Protein AF-A0A0C9VCU0-F1 (afdb_monomer)

pLDDT: mean 79.7, std 16.59, range [38.81, 97.38]

Organism: Sphaerobolus stellatus (strain SS14) (NCBI:txid990650)

Foldseek 3Di:
DVVVVCLQVDQDPVSVVVSLVCQCPPPDPVSNVVVVVQVVVPVNSLVRHVNNHPDDNVRVVPPDPPDDPVNVCVCVVCVVVVVNDDPVRVVVVCVVVVVVVVVQVVCCVVVVDHPDNCPDPVNVVVVVVVVVVVVVVVVVVVVVVVVVVVVVVVVVVVVVVVVVVVVVVVVVVVVVVCVVCVNDDDDDPDDDDPPPDPDDDPDDDDDDDPDDDDD

Structure (mmCIF, N/CA/C/O backbone):
data_AF-A0A0C9VCU0-F1
#
_entry.id   AF-A0A0C9VCU0-F1
#
loop_
_atom_site.group_PDB
_atom_site.id
_atom_site.type_symbol
_atom_site.label_atom_id
_atom_site.label_alt_id
_atom_site.label_comp_id
_atom_site.label_asym_id
_atom_site.label_entity_id
_atom_site.label_seq_id
_atom_site.pdbx_PDB_ins_code
_atom_site.Cartn_x
_atom_site.Cartn_y
_atom_site.Cartn_z
_atom_site.occupancy
_atom_site.B_iso_or_equiv
_atom_site.auth_seq_id
_atom_site.auth_comp_id
_atom_site.auth_asym_id
_atom_site.auth_atom_id
_atom_site.pdbx_PDB_model_num
ATOM 1 N N . MET A 1 1 ? 10.643 -30.579 -8.700 1.00 58.91 1 MET A N 1
ATOM 2 C CA . MET A 1 1 ? 10.900 -29.163 -9.052 1.00 58.91 1 MET A CA 1
ATOM 3 C C . MET A 1 1 ? 10.955 -28.932 -10.561 1.00 58.91 1 MET A C 1
ATOM 5 O O . MET A 1 1 ? 10.518 -27.874 -10.997 1.00 58.91 1 MET A O 1
ATOM 9 N N . ASP A 1 2 ? 11.402 -29.898 -11.372 1.00 74.69 2 ASP A N 1
ATOM 10 C CA . ASP A 1 2 ? 11.534 -29.713 -12.831 1.00 74.69 2 ASP A CA 1
ATOM 11 C C . ASP A 1 2 ? 10.212 -29.438 -13.551 1.00 74.69 2 ASP A C 1
ATOM 13 O O . ASP A 1 2 ? 10.167 -28.610 -14.456 1.00 74.69 2 ASP A O 1
ATOM 17 N N . ARG A 1 3 ? 9.103 -30.014 -13.073 1.00 81.94 3 ARG A N 1
ATOM 18 C CA . ARG A 1 3 ? 7.771 -29.771 -13.646 1.00 81.94 3 ARG A CA 1
ATOM 19 C C . ARG A 1 3 ? 7.345 -28.297 -13.572 1.00 81.94 3 ARG A C 1
ATOM 21 O O . ARG A 1 3 ? 6.721 -27.810 -14.502 1.00 81.94 3 ARG A O 1
ATOM 28 N N . ILE A 1 4 ? 7.758 -27.553 -12.537 1.00 85.44 4 ILE A N 1
ATOM 29 C CA . ILE A 1 4 ? 7.467 -26.109 -12.410 1.00 85.44 4 ILE A CA 1
ATOM 30 C C . ILE A 1 4 ? 8.165 -25.309 -13.515 1.00 85.44 4 ILE A C 1
ATOM 32 O O . ILE A 1 4 ? 7.593 -24.360 -14.042 1.00 85.44 4 ILE A O 1
ATOM 36 N N . ARG A 1 5 ? 9.390 -25.693 -13.899 1.00 83.75 5 ARG A N 1
ATOM 37 C CA . ARG A 1 5 ? 10.126 -25.027 -14.988 1.00 83.75 5 ARG A CA 1
ATOM 38 C C . ARG A 1 5 ? 9.433 -25.220 -16.335 1.00 83.75 5 ARG A C 1
ATOM 40 O O . ARG A 1 5 ? 9.496 -24.335 -17.181 1.00 83.75 5 ARG A O 1
ATOM 47 N N . LEU A 1 6 ? 8.741 -26.348 -16.499 1.00 86.00 6 LEU A N 1
ATOM 48 C CA . LEU A 1 6 ? 8.002 -26.688 -17.712 1.00 86.00 6 LEU A CA 1
ATOM 49 C C . LEU A 1 6 ? 6.658 -25.95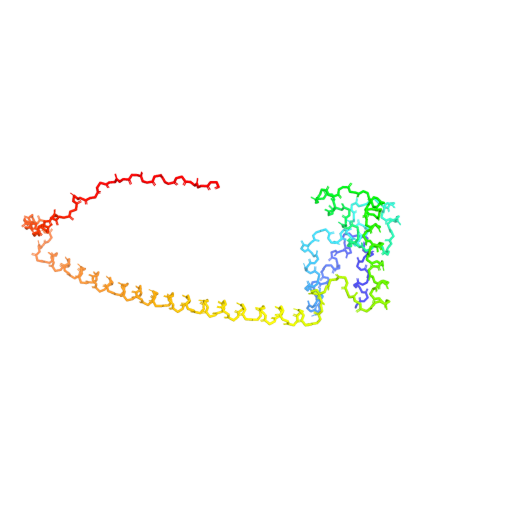7 -17.840 1.00 86.00 6 LEU A C 1
ATOM 51 O O . LEU A 1 6 ? 6.096 -25.927 -18.928 1.00 86.00 6 LEU A O 1
ATOM 55 N N . PHE A 1 7 ? 6.176 -25.309 -16.775 1.00 86.75 7 PHE A N 1
ATOM 56 C CA . PHE A 1 7 ? 4.891 -24.601 -16.751 1.00 86.75 7 PHE A CA 1
ATOM 57 C C . PHE A 1 7 ? 4.705 -23.610 -17.912 1.00 86.75 7 PHE A C 1
ATOM 59 O O . PHE A 1 7 ? 3.624 -23.518 -18.479 1.00 86.75 7 PHE A O 1
ATOM 66 N N . ARG A 1 8 ? 5.765 -22.891 -18.306 1.00 85.00 8 ARG A N 1
ATOM 67 C CA . ARG A 1 8 ? 5.706 -21.891 -19.392 1.00 85.00 8 ARG A CA 1
ATOM 68 C C . ARG A 1 8 ? 5.551 -22.496 -20.788 1.00 85.00 8 ARG A C 1
ATOM 70 O O . ARG A 1 8 ? 5.207 -21.781 -21.725 1.00 85.00 8 ARG A O 1
ATOM 77 N N . PHE A 1 9 ? 5.836 -23.786 -20.922 1.00 87.81 9 PHE A N 1
ATOM 78 C CA . PHE A 1 9 ? 5.869 -24.502 -22.192 1.00 87.81 9 PHE A CA 1
ATOM 79 C C . PHE A 1 9 ? 4.643 -25.397 -22.392 1.00 87.81 9 PHE A C 1
ATOM 81 O O . PHE A 1 9 ? 4.633 -26.183 -23.329 1.00 87.81 9 PHE A O 1
ATOM 88 N N . LEU A 1 10 ? 3.621 -25.286 -21.536 1.00 90.44 10 LEU A N 1
ATOM 89 C CA . LEU A 1 10 ? 2.363 -26.012 -21.705 1.00 90.44 10 LEU A CA 1
ATOM 90 C C . LEU A 1 10 ? 1.648 -25.506 -22.965 1.00 90.44 10 LEU A C 1
ATOM 92 O O . LEU A 1 10 ? 1.479 -24.297 -23.163 1.00 90.44 10 LEU A O 1
ATOM 96 N N . THR A 1 11 ? 1.254 -26.444 -23.819 1.00 89.00 11 THR A N 1
ATOM 97 C CA . THR A 1 11 ? 0.738 -26.185 -25.168 1.00 89.00 11 THR A CA 1
ATOM 98 C C . THR A 1 11 ? -0.711 -26.589 -25.354 1.00 89.00 11 THR A C 1
ATOM 100 O O . THR A 1 11 ? -1.289 -26.238 -26.374 1.00 89.00 11 THR A O 1
ATOM 103 N N . THR A 1 12 ? -1.312 -27.307 -24.408 1.00 92.12 12 THR A N 1
ATOM 104 C CA . THR A 1 12 ? -2.716 -27.718 -24.500 1.00 92.12 12 THR A CA 1
ATOM 105 C C . THR A 1 12 ? -3.457 -27.457 -23.196 1.00 92.12 12 THR A C 1
ATOM 107 O O . THR A 1 12 ? -2.877 -27.440 -22.107 1.00 92.12 12 THR A O 1
ATOM 110 N N . GLN A 1 13 ? -4.775 -27.264 -23.289 1.00 90.12 13 GLN A N 1
ATOM 111 C CA . GLN A 1 13 ? -5.621 -27.107 -22.103 1.00 90.12 13 GLN A CA 1
ATOM 112 C C . GLN A 1 13 ? -5.601 -28.364 -21.217 1.00 90.12 13 GLN A C 1
ATOM 114 O O . GLN A 1 13 ? -5.695 -28.255 -19.997 1.00 90.12 13 GLN A O 1
ATOM 119 N N . GLU A 1 14 ? -5.441 -29.543 -21.816 1.00 92.69 14 GLU A N 1
ATOM 120 C CA . GLU A 1 14 ? -5.314 -30.821 -21.111 1.00 92.69 14 GLU A CA 1
ATOM 121 C C . GLU A 1 14 ? -4.058 -30.842 -20.230 1.00 92.69 14 GLU A C 1
ATOM 123 O O . GLU A 1 14 ? -4.160 -31.090 -19.029 1.00 92.69 14 GLU A O 1
ATOM 128 N N . GLU A 1 15 ? -2.903 -30.448 -20.776 1.00 92.31 15 GLU A N 1
ATOM 129 C CA . GLU A 1 15 ? -1.648 -30.323 -20.023 1.00 92.31 15 GLU A CA 1
ATOM 130 C C . GLU A 1 15 ? -1.762 -29.320 -18.862 1.00 92.31 15 GLU A C 1
ATOM 132 O O . GLU A 1 15 ? -1.229 -29.550 -17.773 1.00 92.31 15 GLU A O 1
ATOM 137 N N . MET A 1 16 ? -2.487 -28.213 -19.061 1.00 90.69 16 MET A N 1
ATOM 138 C CA . MET A 1 16 ? -2.748 -27.226 -18.007 1.00 90.69 16 MET A CA 1
ATOM 139 C C . MET A 1 16 ? -3.647 -27.785 -16.900 1.00 90.69 16 MET A C 1
ATOM 141 O O . MET A 1 16 ? -3.403 -27.527 -15.718 1.00 90.69 16 MET A O 1
ATOM 145 N N . ASN A 1 17 ? -4.659 -28.576 -17.256 1.00 92.19 17 ASN A N 1
ATOM 146 C CA . ASN A 1 17 ? -5.536 -29.229 -16.288 1.00 92.19 17 ASN A CA 1
ATOM 147 C C . ASN A 1 17 ? -4.762 -30.276 -15.471 1.00 92.19 17 ASN A C 1
ATOM 149 O O . ASN A 1 17 ? -4.877 -30.309 -14.245 1.00 92.19 17 ASN A O 1
ATOM 153 N N . GLU A 1 18 ? -3.912 -31.076 -16.121 1.00 93.50 18 GLU A N 1
ATOM 154 C CA . GLU A 1 18 ? -3.024 -32.025 -15.440 1.00 93.50 18 GLU A CA 1
ATOM 155 C C . GLU A 1 18 ? -2.035 -31.320 -14.507 1.00 93.50 18 GLU A C 1
ATOM 157 O O . GLU A 1 18 ? -1.815 -31.758 -13.374 1.00 93.50 18 GLU A O 1
ATOM 162 N N . PHE A 1 19 ? -1.450 -30.209 -14.964 1.00 92.31 19 PHE A N 1
ATOM 163 C CA . PHE A 1 19 ? -0.551 -29.396 -14.151 1.00 92.31 19 PHE A CA 1
ATOM 164 C C . PHE A 1 19 ? -1.273 -28.806 -12.938 1.00 92.31 19 PHE A C 1
ATOM 166 O O . PHE A 1 19 ? -0.735 -28.831 -11.833 1.00 92.31 19 PHE A O 1
ATOM 173 N N . THR A 1 20 ? -2.501 -28.328 -13.130 1.00 91.44 20 THR A N 1
ATOM 174 C CA . THR A 1 20 ? -3.355 -27.778 -12.071 1.00 91.44 20 THR A CA 1
ATOM 175 C C . THR A 1 20 ? -3.689 -28.835 -11.023 1.00 91.44 20 THR A C 1
ATOM 177 O O . THR A 1 20 ? -3.518 -28.593 -9.827 1.00 91.44 20 THR A O 1
ATOM 180 N N . ALA A 1 21 ? -4.089 -30.034 -11.454 1.00 93.06 21 ALA A N 1
ATOM 181 C CA . ALA A 1 21 ? -4.353 -31.154 -10.554 1.00 93.06 21 ALA A CA 1
ATOM 182 C C . ALA A 1 21 ? -3.097 -31.538 -9.755 1.00 93.06 21 ALA A C 1
ATOM 184 O O . ALA A 1 21 ? -3.152 -31.661 -8.530 1.00 93.06 21 ALA A O 1
ATOM 185 N N . TRP A 1 22 ? -1.950 -31.642 -10.432 1.00 93.94 22 TRP A N 1
ATOM 186 C CA . TRP A 1 22 ? -0.661 -31.933 -9.804 1.00 93.94 22 TRP A CA 1
ATOM 187 C C . TRP A 1 22 ? -0.224 -30.853 -8.803 1.00 93.94 22 TRP A C 1
ATOM 189 O O . TRP A 1 22 ? 0.254 -31.180 -7.715 1.00 93.94 22 TRP A O 1
ATOM 199 N N . ALA A 1 23 ? -0.383 -29.572 -9.148 1.00 91.75 23 ALA A N 1
ATOM 200 C CA . ALA A 1 23 ? 0.003 -28.452 -8.295 1.00 91.75 23 ALA A CA 1
ATOM 201 C C . ALA A 1 23 ? -0.879 -28.371 -7.041 1.00 91.75 23 ALA A C 1
ATOM 203 O O . ALA A 1 23 ? -0.359 -28.161 -5.944 1.00 91.75 23 ALA A O 1
ATOM 204 N N . SER A 1 24 ? -2.184 -28.614 -7.184 1.00 91.38 24 SER A N 1
ATOM 205 C CA . SER A 1 24 ? -3.154 -28.613 -6.083 1.00 91.38 24 SER A CA 1
ATOM 206 C C . SER A 1 24 ? -2.980 -29.792 -5.123 1.00 91.38 24 SER A C 1
ATOM 208 O O . SER A 1 24 ? -3.193 -29.636 -3.920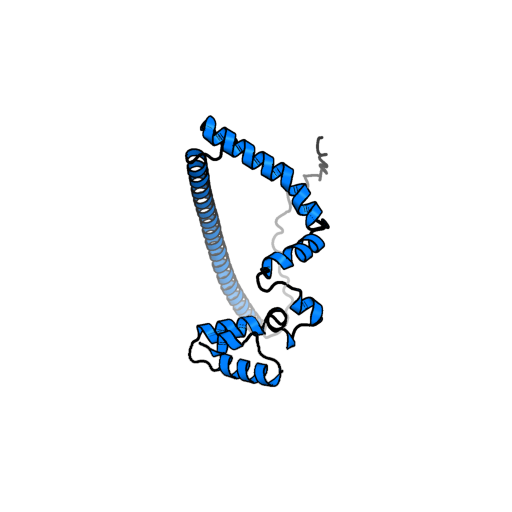 1.00 91.38 24 SER A O 1
ATOM 210 N N . SER A 1 25 ? -2.539 -30.957 -5.608 1.00 93.44 25 SER A N 1
ATOM 211 C CA . SER A 1 25 ? -2.287 -32.142 -4.773 1.00 93.44 25 SER A CA 1
ATOM 212 C C . SER A 1 25 ? -0.839 -32.262 -4.278 1.00 93.44 25 SER A C 1
ATOM 214 O O . SER A 1 25 ? -0.479 -33.271 -3.670 1.00 93.44 25 SER A O 1
ATOM 216 N N . HIS A 1 26 ? 0.027 -31.282 -4.554 1.00 93.38 26 HIS A N 1
ATOM 217 C CA . HIS A 1 26 ? 1.450 -31.384 -4.231 1.00 93.38 26 HIS A CA 1
ATOM 218 C C . HIS A 1 26 ? 1.680 -31.403 -2.706 1.00 93.38 26 HIS A C 1
ATOM 220 O O . HIS A 1 26 ? 1.042 -30.622 -1.997 1.00 93.38 26 HIS A O 1
ATOM 226 N N . PRO A 1 27 ? 2.608 -32.218 -2.160 1.00 94.00 27 PRO A N 1
ATOM 227 C CA . PRO A 1 27 ? 2.850 -32.303 -0.712 1.00 94.00 27 PRO A CA 1
ATOM 228 C C . PRO A 1 27 ? 3.288 -30.967 -0.088 1.00 94.00 27 PRO A C 1
ATOM 230 O O . PRO A 1 27 ? 2.904 -30.631 1.035 1.00 94.00 27 PRO A O 1
ATOM 233 N N . GLU A 1 28 ? 4.041 -30.158 -0.833 1.00 93.88 28 GLU A N 1
ATOM 234 C CA . GLU A 1 28 ? 4.537 -28.859 -0.373 1.00 93.88 28 GLU A CA 1
ATOM 235 C C . GLU A 1 28 ? 3.455 -27.763 -0.390 1.00 93.88 28 GLU A C 1
ATOM 237 O O . GLU A 1 28 ? 2.989 -27.341 -1.448 1.00 93.88 28 GLU A O 1
ATOM 242 N N . LYS A 1 29 ? 3.122 -27.226 0.793 1.00 93.38 29 LYS A N 1
ATOM 243 C CA . LYS A 1 29 ? 2.125 -26.151 0.955 1.00 93.38 29 LYS A CA 1
ATOM 244 C C . LYS A 1 29 ? 2.467 -24.888 0.164 1.00 93.38 29 LYS A C 1
ATOM 246 O O . LYS A 1 29 ? 1.578 -24.285 -0.419 1.00 93.38 29 LYS A O 1
ATOM 251 N N . LYS A 1 30 ? 3.747 -24.507 0.110 1.00 92.75 30 LYS A N 1
ATOM 252 C CA . LYS A 1 30 ? 4.194 -23.309 -0.620 1.00 92.75 30 LYS A CA 1
ATOM 253 C C . LYS A 1 30 ? 3.848 -23.378 -2.104 1.00 92.75 30 LYS A C 1
ATOM 255 O O . LYS A 1 30 ? 3.495 -2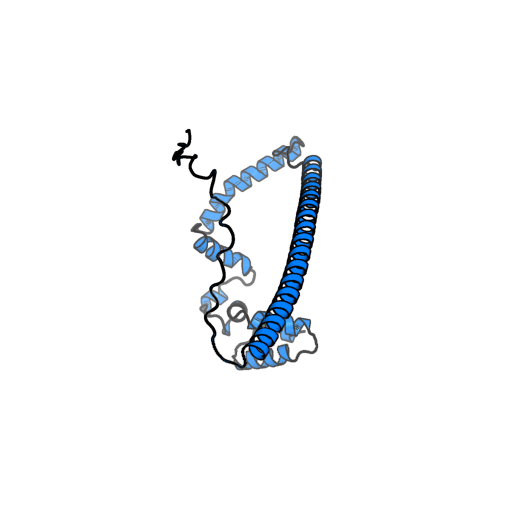2.357 -2.680 1.00 92.75 30 LYS A O 1
ATOM 260 N N . LEU A 1 31 ? 3.935 -24.566 -2.705 1.00 90.50 31 LEU A N 1
ATOM 261 C CA . LEU A 1 31 ? 3.603 -24.772 -4.111 1.00 90.50 31 LEU A CA 1
ATOM 262 C C . LEU A 1 31 ? 2.094 -24.669 -4.338 1.00 90.50 31 LEU A C 1
ATOM 264 O O . LEU A 1 31 ? 1.677 -23.956 -5.247 1.00 90.50 31 LEU A O 1
ATOM 268 N N . ARG A 1 32 ? 1.293 -25.305 -3.472 1.00 93.31 32 ARG A N 1
ATOM 269 C CA . ARG A 1 32 ? -0.173 -25.190 -3.512 1.00 93.31 32 ARG A CA 1
ATOM 270 C C . ARG A 1 32 ? -0.612 -23.731 -3.403 1.00 93.31 32 ARG A C 1
ATOM 272 O O . ARG A 1 32 ? -1.281 -23.229 -4.296 1.00 93.31 32 ARG A O 1
ATOM 279 N N . ASP A 1 33 ? -0.142 -23.028 -2.370 1.00 92.31 33 ASP A N 1
ATOM 280 C CA . ASP A 1 33 ? -0.464 -21.615 -2.140 1.00 92.31 33 ASP A CA 1
ATOM 281 C C . ASP A 1 33 ? 0.003 -20.731 -3.314 1.00 92.31 33 ASP A C 1
ATOM 283 O O . ASP A 1 33 ? -0.712 -19.826 -3.751 1.00 92.31 33 ASP A O 1
ATOM 287 N N . TRP A 1 34 ? 1.200 -21.002 -3.855 1.00 90.81 34 TRP A N 1
ATOM 288 C CA . TRP A 1 34 ? 1.734 -20.293 -5.017 1.00 90.81 34 TRP A CA 1
ATOM 289 C C . TRP A 1 34 ? 0.828 -20.442 -6.238 1.00 90.81 34 TRP A C 1
ATOM 291 O O . TRP A 1 34 ? 0.563 -19.429 -6.889 1.00 90.81 34 TRP A O 1
ATOM 301 N N . PHE A 1 35 ? 0.359 -21.660 -6.528 1.00 90.94 35 PHE A N 1
ATOM 302 C CA . PHE A 1 35 ? -0.477 -21.948 -7.691 1.00 90.94 35 PHE A CA 1
ATOM 303 C C . PHE A 1 35 ? -1.910 -21.436 -7.515 1.00 90.94 35 PHE A C 1
ATOM 305 O O . PHE A 1 35 ? -2.413 -20.764 -8.411 1.00 90.94 35 PHE A O 1
ATOM 312 N N . SER A 1 36 ? -2.521 -21.617 -6.337 1.00 90.44 36 SER A N 1
ATOM 313 C CA . SER A 1 36 ? -3.843 -21.052 -6.024 1.00 90.44 36 SER A CA 1
ATOM 314 C C . SER A 1 36 ? -3.870 -19.531 -6.192 1.00 90.44 36 SER A C 1
ATOM 316 O O . SER A 1 36 ? -4.834 -18.975 -6.711 1.00 90.44 36 SER A O 1
ATOM 318 N N . ASN A 1 37 ? -2.789 -18.830 -5.829 1.00 89.19 37 ASN A N 1
ATOM 319 C CA . ASN A 1 37 ? -2.682 -17.397 -6.106 1.00 89.19 37 ASN A CA 1
ATOM 320 C C . ASN A 1 37 ? -2.685 -17.078 -7.615 1.00 89.19 37 ASN A C 1
ATOM 322 O O . ASN A 1 37 ? -3.207 -16.038 -8.006 1.00 89.19 37 ASN A O 1
ATOM 326 N N . LYS A 1 38 ? -2.109 -17.937 -8.466 1.00 85.94 38 LYS A N 1
ATOM 327 C CA . LYS A 1 38 ? -2.090 -17.721 -9.925 1.00 85.94 38 LYS A CA 1
ATOM 328 C C . LYS A 1 38 ? -3.425 -18.036 -10.577 1.00 85.94 38 LYS A C 1
ATOM 330 O O . LYS A 1 38 ? -3.815 -17.320 -11.489 1.00 85.94 38 LYS A O 1
ATOM 335 N N . GLU A 1 39 ? -4.135 -19.033 -10.070 1.00 86.88 39 GLU A N 1
ATOM 336 C CA . GLU A 1 39 ? -5.468 -19.412 -10.542 1.00 86.88 39 GLU A CA 1
ATOM 337 C C . GLU A 1 39 ? -6.494 -18.281 -10.357 1.00 86.88 39 GLU A C 1
ATOM 339 O O . GLU A 1 39 ? -7.272 -17.987 -11.262 1.00 86.88 39 GLU A O 1
ATOM 344 N N . VAL A 1 40 ? -6.435 -17.562 -9.228 1.00 88.62 40 VAL A N 1
ATOM 345 C CA . VAL A 1 40 ? -7.298 -16.392 -8.965 1.00 88.62 40 VAL A CA 1
ATOM 346 C C . VAL A 1 40 ? -7.053 -15.257 -9.969 1.00 88.62 40 VAL A C 1
ATOM 348 O O . VAL A 1 40 ? -7.950 -14.471 -10.279 1.00 88.62 40 VAL A O 1
ATOM 351 N N . HIS A 1 41 ? -5.836 -15.153 -10.499 1.00 83.94 41 HIS A N 1
ATOM 352 C CA . HIS A 1 41 ? -5.446 -14.109 -11.436 1.00 83.94 41 HIS A CA 1
ATOM 353 C C . HIS A 1 41 ? -5.465 -14.641 -12.871 1.00 83.94 41 HIS A C 1
ATOM 355 O O . HIS A 1 41 ? -4.425 -14.956 -13.441 1.00 83.94 41 HIS A O 1
ATOM 361 N N . LEU A 1 42 ? -6.655 -14.659 -13.484 1.00 82.25 42 LEU A N 1
ATOM 362 C CA . LEU A 1 42 ? -6.899 -15.163 -14.849 1.00 82.25 42 LEU A CA 1
ATOM 363 C C . LEU A 1 42 ? -5.942 -14.615 -15.927 1.00 82.25 42 LEU A C 1
ATOM 365 O O . LEU A 1 42 ? -5.725 -15.260 -16.946 1.00 82.25 42 LEU A O 1
ATOM 369 N N . TRP A 1 43 ? -5.367 -13.428 -15.723 1.00 81.69 43 TRP A N 1
ATOM 370 C CA . TRP A 1 43 ? -4.409 -12.805 -16.641 1.00 81.69 43 TRP A CA 1
ATOM 371 C C . TRP A 1 43 ? -2.984 -13.373 -16.538 1.00 81.69 43 TRP A C 1
ATOM 373 O O . TRP A 1 43 ? -2.182 -13.170 -17.445 1.00 81.69 43 TRP A O 1
ATOM 383 N N . TYR A 1 44 ? -2.654 -14.075 -15.453 1.00 85.38 44 TYR A N 1
ATOM 384 C CA . TYR A 1 44 ? -1.293 -14.517 -15.152 1.00 85.38 44 TYR A CA 1
ATOM 385 C C . TYR A 1 44 ? -0.841 -15.701 -16.010 1.00 85.38 44 TYR A C 1
ATOM 387 O O . TYR A 1 44 ? 0.296 -15.752 -16.467 1.00 85.38 44 TYR A O 1
ATOM 395 N N . ILE A 1 45 ? -1.722 -16.674 -16.239 1.00 86.62 45 ILE A N 1
ATOM 396 C CA . ILE A 1 45 ? -1.392 -17.847 -17.059 1.00 86.62 45 ILE A CA 1
ATOM 397 C C . ILE A 1 45 ? -1.164 -17.431 -18.529 1.00 86.62 45 ILE A C 1
ATOM 399 O O . ILE A 1 45 ? -0.099 -17.750 -19.067 1.00 86.62 45 ILE A O 1
ATOM 403 N N . PRO A 1 46 ? -2.064 -16.642 -19.160 1.00 87.94 46 PRO A N 1
ATOM 404 C CA . PRO A 1 46 ? -1.844 -16.086 -20.497 1.00 87.94 46 PRO A CA 1
ATOM 405 C C . PRO A 1 46 ? -0.596 -15.208 -20.636 1.00 87.94 46 PRO A C 1
ATOM 407 O O . PRO A 1 46 ? -0.046 -15.117 -21.727 1.00 87.94 46 PRO A O 1
ATOM 410 N N . SER A 1 47 ? -0.139 -14.546 -19.566 1.00 83.50 47 SER A N 1
ATOM 411 C CA . SER A 1 47 ? 1.044 -13.674 -19.632 1.00 83.50 47 SER A CA 1
ATOM 412 C C . SER A 1 47 ? 2.373 -14.429 -19.582 1.00 83.50 47 SER A C 1
ATOM 414 O O . SER A 1 47 ? 3.410 -13.855 -19.904 1.00 83.50 47 SER A O 1
ATOM 416 N N . LEU A 1 48 ? 2.360 -15.710 -19.204 1.00 84.81 48 LEU A N 1
ATOM 417 C CA . LEU A 1 48 ? 3.560 -16.545 -19.124 1.00 84.81 48 LEU A CA 1
ATOM 418 C C . LEU A 1 48 ? 3.600 -17.670 -20.155 1.00 84.81 48 LEU A C 1
ATOM 420 O O . LEU A 1 48 ? 4.689 -18.115 -20.515 1.00 84.81 48 LEU A O 1
ATOM 424 N N . CYS A 1 49 ? 2.439 -18.148 -20.595 1.00 88.31 49 CYS A N 1
ATOM 425 C CA . CYS A 1 49 ? 2.329 -19.294 -21.485 1.00 88.31 49 CYS A CA 1
ATOM 426 C C . CYS A 1 49 ? 1.852 -18.835 -22.865 1.00 88.31 49 CYS A C 1
ATOM 428 O O . CYS A 1 49 ? 0.706 -18.408 -23.018 1.00 88.31 49 CYS A O 1
ATOM 430 N N . ARG A 1 50 ? 2.714 -18.985 -23.879 1.00 87.81 50 ARG A N 1
ATOM 431 C CA . ARG A 1 50 ? 2.458 -18.556 -25.269 1.00 87.81 50 ARG A CA 1
ATOM 432 C C . ARG A 1 50 ? 1.123 -19.063 -25.810 1.00 87.81 50 ARG A C 1
ATOM 434 O O . ARG A 1 50 ? 0.405 -18.309 -26.452 1.00 87.81 50 ARG A O 1
ATOM 441 N N . HIS A 1 51 ? 0.785 -20.322 -25.532 1.00 87.81 51 HIS A N 1
ATOM 442 C CA . HIS A 1 51 ? -0.424 -20.959 -26.057 1.00 87.81 51 HIS A CA 1
ATOM 443 C C . HIS A 1 51 ? -1.725 -20.347 -25.516 1.00 87.81 51 HIS A C 1
ATOM 445 O O . HIS A 1 51 ? -2.712 -20.255 -26.237 1.00 87.81 51 HIS A O 1
ATOM 451 N N . PHE A 1 52 ? -1.724 -19.901 -24.258 1.00 87.81 52 PHE A N 1
ATOM 452 C CA . PHE A 1 52 ? -2.907 -19.326 -23.609 1.00 87.81 52 PHE A CA 1
ATOM 453 C C . PHE A 1 52 ? -2.994 -17.803 -23.773 1.00 87.81 52 PHE A C 1
ATOM 455 O O . PHE A 1 52 ? -3.974 -17.186 -23.350 1.00 87.81 52 PHE A O 1
ATOM 462 N N . SER A 1 53 ? -1.971 -17.184 -24.365 1.00 88.31 53 SER A N 1
ATOM 463 C CA . SER A 1 53 ? -1.931 -15.751 -24.624 1.00 88.31 53 SER A CA 1
ATOM 464 C C . SER A 1 53 ? -2.870 -15.359 -25.763 1.00 88.31 53 SER A C 1
ATOM 466 O O . SER A 1 53 ? -3.019 -16.070 -26.752 1.00 88.31 53 SER A O 1
ATOM 468 N N . LYS A 1 54 ? -3.475 -14.171 -25.652 1.00 87.56 54 LYS A N 1
ATOM 469 C CA . LYS A 1 54 ? -4.222 -13.539 -26.755 1.00 87.56 54 LYS A CA 1
ATOM 470 C C . LYS A 1 54 ? -3.316 -12.751 -27.710 1.00 87.56 54 LYS A C 1
ATOM 472 O O . LYS A 1 54 ? -3.801 -12.216 -28.704 1.00 87.56 54 LYS A O 1
ATOM 477 N N . ILE A 1 55 ? -2.029 -12.628 -27.386 1.00 85.62 55 ILE A N 1
ATOM 478 C CA . ILE A 1 55 ? -1.030 -11.960 -28.226 1.00 85.62 55 ILE A CA 1
ATOM 479 C C . ILE A 1 55 ? -0.804 -12.814 -29.478 1.00 85.62 55 ILE A C 1
ATOM 481 O O . ILE A 1 55 ? -0.767 -14.042 -29.402 1.00 85.62 55 ILE A O 1
ATOM 485 N N . LYS A 1 56 ? -0.663 -12.174 -30.644 1.00 87.75 56 LYS A N 1
ATOM 486 C CA . LYS A 1 56 ? -0.392 -12.903 -31.887 1.00 87.75 56 LYS A CA 1
ATOM 487 C C . LYS A 1 56 ? 0.964 -13.613 -31.783 1.00 87.75 56 LYS A C 1
ATOM 489 O O . LYS A 1 56 ? 1.896 -13.020 -31.246 1.00 87.75 56 LYS A O 1
ATOM 494 N N . PRO A 1 57 ? 1.123 -14.824 -32.347 1.00 85.19 57 PRO A N 1
ATOM 495 C CA . PRO A 1 57 ? 2.374 -15.578 -32.244 1.00 85.19 57 PRO A CA 1
ATOM 496 C C . PRO A 1 57 ? 3.611 -14.780 -32.669 1.00 85.19 57 PRO A C 1
ATOM 498 O O . PRO A 1 57 ? 4.606 -14.784 -31.960 1.00 85.19 57 PRO A O 1
ATOM 501 N N . LEU A 1 58 ? 3.513 -14.028 -33.769 1.00 86.25 58 LEU A N 1
ATOM 502 C CA . LEU A 1 58 ? 4.605 -13.184 -34.252 1.00 86.25 58 LEU A CA 1
ATOM 503 C C . LEU A 1 58 ? 4.984 -12.086 -33.245 1.00 86.25 58 LEU A C 1
ATOM 505 O O . LEU A 1 58 ? 6.160 -11.895 -32.972 1.00 86.25 58 LEU A O 1
ATOM 509 N N . ASP A 1 59 ? 3.998 -11.402 -32.663 1.00 83.00 59 ASP A N 1
ATOM 510 C CA . ASP A 1 59 ? 4.232 -10.340 -31.675 1.00 83.00 59 ASP A CA 1
ATOM 511 C C . ASP A 1 59 ? 4.828 -10.910 -30.376 1.00 83.00 59 ASP A C 1
ATOM 513 O O . ASP A 1 59 ? 5.656 -10.271 -29.724 1.00 83.00 59 ASP A O 1
ATOM 517 N N . TRP A 1 60 ? 4.431 -12.132 -30.010 1.00 84.12 60 TRP A N 1
ATOM 518 C CA . TRP A 1 60 ? 4.993 -12.856 -28.872 1.00 84.12 60 TRP A CA 1
ATOM 519 C C . TRP A 1 60 ? 6.453 -13.250 -29.112 1.00 84.12 60 TRP A C 1
ATOM 521 O O . TRP A 1 60 ? 7.286 -13.053 -28.235 1.00 84.12 60 TRP A O 1
ATOM 531 N N . ASP A 1 61 ? 6.772 -13.769 -30.298 1.00 83.19 61 ASP A N 1
ATOM 532 C CA . ASP A 1 61 ? 8.123 -14.225 -30.645 1.00 83.19 61 ASP A CA 1
ATOM 533 C C . ASP A 1 61 ? 9.094 -13.043 -30.856 1.00 83.19 61 ASP A C 1
ATOM 535 O O . ASP A 1 61 ? 10.290 -13.168 -30.603 1.00 83.19 61 ASP A O 1
ATOM 539 N N . LEU A 1 62 ? 8.580 -11.877 -31.273 1.00 81.56 62 LEU A N 1
ATOM 540 C CA . LEU A 1 62 ? 9.335 -10.620 -31.368 1.00 81.56 62 LEU A CA 1
ATOM 541 C C . LEU A 1 62 ? 9.518 -9.918 -30.016 1.00 81.56 62 LEU A C 1
ATOM 543 O O . LEU A 1 62 ? 10.348 -9.014 -29.910 1.00 81.56 62 LEU A O 1
ATOM 547 N N . SER A 1 63 ? 8.748 -10.304 -28.995 1.00 74.06 63 SER A N 1
ATOM 548 C CA . SER A 1 63 ? 8.892 -9.759 -27.649 1.00 74.06 63 SER A CA 1
ATOM 549 C C . SER A 1 63 ? 10.134 -10.372 -26.990 1.00 74.06 63 SER A C 1
ATOM 551 O O . SER A 1 63 ? 10.177 -11.587 -26.788 1.00 74.06 63 SER A O 1
ATOM 553 N N . PRO A 1 64 ? 11.155 -9.570 -26.639 1.00 71.19 64 PRO A N 1
ATOM 554 C CA . PRO A 1 64 ? 12.383 -10.092 -26.052 1.00 71.19 64 PRO A CA 1
ATOM 555 C C . PRO A 1 64 ? 12.097 -10.821 -24.729 1.00 71.19 64 PRO A C 1
ATOM 557 O O . PRO A 1 64 ? 11.381 -10.304 -23.870 1.00 71.19 64 PRO A O 1
ATOM 560 N N . ALA A 1 65 ? 12.640 -12.032 -24.554 1.00 64.12 65 ALA A N 1
ATOM 561 C CA . ALA A 1 65 ? 12.407 -12.861 -23.361 1.00 64.12 65 ALA A CA 1
ATOM 562 C C . ALA A 1 65 ? 13.043 -12.286 -22.076 1.00 64.12 65 ALA A C 1
ATOM 564 O O . ALA A 1 65 ? 12.739 -12.736 -20.969 1.00 64.12 65 ALA A O 1
ATOM 565 N N . ASP A 1 66 ? 13.933 -11.311 -22.239 1.00 63.75 66 ASP A N 1
ATOM 566 C CA . ASP A 1 66 ? 14.597 -10.506 -21.216 1.00 63.75 66 ASP A CA 1
ATOM 567 C C . ASP A 1 66 ? 13.814 -9.238 -20.838 1.00 63.75 66 ASP A C 1
ATOM 569 O O . ASP A 1 66 ? 14.161 -8.584 -19.854 1.00 63.75 66 ASP A O 1
ATOM 573 N N . ASN A 1 67 ? 12.731 -8.908 -21.550 1.00 57.12 67 ASN A N 1
ATOM 574 C CA . ASN A 1 67 ? 11.886 -7.780 -21.187 1.00 57.12 67 ASN A CA 1
ATOM 575 C C . ASN A 1 67 ? 11.105 -8.106 -19.906 1.00 57.12 67 ASN A C 1
ATOM 577 O O . ASN A 1 67 ? 10.298 -9.040 -19.841 1.00 57.12 67 ASN A O 1
ATOM 581 N N . ASN A 1 68 ? 11.357 -7.335 -18.855 1.00 56.19 68 ASN A N 1
ATOM 582 C CA . ASN A 1 68 ? 10.643 -7.461 -17.599 1.00 56.19 68 ASN A CA 1
ATOM 583 C C . ASN A 1 68 ? 9.152 -7.168 -17.842 1.00 56.19 68 ASN A C 1
ATOM 585 O O . ASN A 1 68 ? 8.783 -6.089 -18.300 1.00 56.19 68 ASN A O 1
ATOM 589 N N . LEU A 1 69 ? 8.271 -8.104 -17.481 1.00 57.66 69 LEU A N 1
ATOM 590 C CA . LEU A 1 69 ? 6.811 -7.911 -17.514 1.00 57.66 69 LEU A CA 1
ATOM 591 C C . LEU A 1 69 ? 6.370 -6.636 -16.768 1.00 57.66 69 LEU A C 1
ATOM 593 O O . LEU A 1 69 ? 5.336 -6.049 -17.077 1.00 57.66 69 LEU A O 1
ATOM 597 N N . ASN A 1 70 ? 7.167 -6.191 -15.793 1.00 56.28 70 ASN A N 1
ATOM 598 C CA . ASN A 1 70 ? 6.941 -4.945 -15.073 1.00 56.28 70 ASN A CA 1
ATOM 599 C C . ASN A 1 70 ? 7.319 -3.692 -15.885 1.00 56.28 70 ASN A C 1
ATOM 601 O O . ASN A 1 70 ? 6.700 -2.648 -15.709 1.00 56.28 70 ASN A O 1
ATOM 605 N N . GLU A 1 71 ? 8.283 -3.788 -16.803 1.00 52.44 71 GLU A N 1
ATOM 606 C CA . GLU A 1 71 ? 8.667 -2.675 -17.681 1.00 52.44 71 GLU A CA 1
ATOM 607 C C . GLU A 1 71 ? 7.648 -2.462 -18.807 1.00 52.44 71 GLU A C 1
ATOM 609 O O . GLU A 1 71 ? 7.318 -1.328 -19.157 1.00 52.44 71 GLU A O 1
ATOM 614 N N . THR A 1 72 ? 7.037 -3.543 -19.293 1.00 57.59 72 THR A N 1
ATOM 615 C CA . THR A 1 72 ? 5.923 -3.501 -20.258 1.00 57.59 72 THR A CA 1
ATOM 616 C C . THR A 1 72 ? 4.598 -3.015 -19.659 1.00 57.59 72 THR A C 1
ATOM 618 O O . THR A 1 72 ? 3.691 -2.646 -20.407 1.00 57.59 72 THR A O 1
ATOM 621 N N . LEU A 1 73 ? 4.484 -2.925 -18.328 1.00 58.94 73 LEU A N 1
ATOM 622 C CA . LEU A 1 73 ? 3.357 -2.279 -17.639 1.00 58.94 73 LEU A CA 1
ATOM 623 C C . LEU A 1 73 ? 3.484 -0.749 -17.581 1.00 58.94 73 LEU A C 1
ATOM 625 O O . LEU A 1 73 ? 2.479 -0.070 -17.338 1.00 58.94 73 LEU A O 1
ATOM 629 N N . HIS A 1 74 ? 4.671 -0.181 -17.825 1.00 60.69 74 HIS A N 1
ATOM 630 C CA . HIS A 1 74 ? 4.856 1.272 -17.832 1.00 60.69 74 HIS A CA 1
ATOM 631 C C . HIS A 1 74 ? 4.043 1.963 -18.931 1.00 60.69 74 HIS A C 1
ATOM 633 O O . HIS A 1 74 ? 3.332 2.902 -18.588 1.00 60.69 74 HIS A O 1
ATOM 639 N N . PRO A 1 75 ? 4.006 1.495 -20.195 1.00 59.78 75 PRO A N 1
ATOM 640 C CA . PRO A 1 75 ? 3.131 2.072 -21.219 1.00 59.78 75 PRO A CA 1
ATOM 641 C C . PRO A 1 75 ? 1.642 2.068 -20.838 1.00 59.78 75 PRO A C 1
ATOM 643 O O . PRO A 1 75 ? 0.949 3.064 -21.040 1.00 59.78 75 PRO A O 1
ATOM 646 N N . ALA A 1 76 ? 1.147 0.981 -20.235 1.00 59.47 76 ALA A N 1
ATOM 647 C CA . ALA A 1 76 ? -0.248 0.881 -19.798 1.00 59.47 76 ALA A CA 1
ATOM 648 C C . ALA A 1 76 ? -0.547 1.820 -18.615 1.00 59.47 76 ALA A C 1
ATOM 650 O O . ALA A 1 76 ? -1.566 2.512 -18.609 1.00 59.47 76 ALA A O 1
ATOM 651 N N . THR A 1 77 ? 0.371 1.897 -17.649 1.00 57.25 77 THR A N 1
ATOM 652 C CA . THR A 1 77 ? 0.282 2.810 -16.499 1.00 57.25 77 THR A CA 1
ATOM 653 C C . THR A 1 77 ? 0.342 4.268 -16.949 1.00 57.25 77 THR A C 1
ATOM 655 O O . THR A 1 77 ? -0.468 5.074 -16.509 1.00 57.25 77 THR A O 1
ATOM 658 N N . ASN A 1 78 ? 1.236 4.591 -17.880 1.00 62.12 78 ASN A N 1
ATOM 659 C CA . ASN A 1 78 ? 1.397 5.909 -18.492 1.00 62.12 78 ASN A CA 1
ATOM 660 C C . ASN A 1 78 ? 0.141 6.322 -19.279 1.00 62.12 78 ASN A C 1
ATOM 662 O O . ASN A 1 78 ? -0.329 7.454 -19.167 1.00 62.12 78 ASN A O 1
ATOM 666 N N . CYS A 1 79 ? -0.480 5.384 -20.002 1.00 60.72 79 CYS A N 1
ATOM 667 C CA . CYS A 1 79 ? -1.762 5.613 -20.670 1.00 60.72 79 CYS A CA 1
ATOM 668 C C . CYS A 1 79 ? -2.906 5.867 -19.670 1.00 60.72 79 CYS A C 1
ATOM 670 O O . CYS A 1 79 ? -3.752 6.728 -19.919 1.00 60.72 79 CYS A O 1
ATOM 672 N N . ALA A 1 80 ? -2.930 5.147 -18.543 1.00 61.81 80 ALA A N 1
ATOM 673 C CA . ALA A 1 80 ? -3.953 5.285 -17.505 1.00 61.81 80 ALA A CA 1
ATOM 674 C C . ALA A 1 80 ? -3.795 6.563 -16.659 1.00 61.81 80 ALA A C 1
ATOM 676 O O . ALA A 1 80 ? -4.792 7.166 -16.272 1.00 61.81 80 ALA A O 1
ATOM 677 N N . THR A 1 81 ? -2.562 7.007 -16.396 1.00 66.50 81 THR A N 1
ATOM 678 C CA . THR A 1 81 ? -2.260 8.240 -15.643 1.00 66.50 81 THR A CA 1
ATOM 679 C C . THR A 1 81 ? -2.280 9.501 -16.512 1.00 66.50 81 THR A C 1
ATOM 681 O O . THR A 1 81 ? -2.071 10.600 -16.002 1.00 66.50 81 THR A O 1
ATOM 684 N N . GLY A 1 82 ? -2.552 9.367 -17.816 1.00 59.66 82 GLY A N 1
ATOM 685 C CA . GLY A 1 82 ? -2.615 10.482 -18.766 1.00 59.66 82 GLY A CA 1
ATOM 686 C C . GLY A 1 82 ? -1.250 10.979 -19.250 1.00 59.66 82 GLY A C 1
ATOM 687 O O . GLY A 1 82 ? -1.189 11.900 -20.062 1.00 59.66 82 GLY A O 1
ATOM 688 N N . ILE A 1 83 ? -0.160 10.346 -18.815 1.00 63.97 83 ILE A N 1
ATOM 689 C CA . ILE A 1 83 ? 1.209 10.620 -19.258 1.00 63.97 83 ILE A CA 1
ATOM 690 C C . ILE A 1 83 ? 1.425 9.851 -20.565 1.00 63.97 83 ILE A C 1
ATOM 692 O O . ILE A 1 83 ? 2.130 8.854 -20.625 1.00 63.97 83 ILE A O 1
ATOM 696 N N . ARG A 1 84 ? 0.750 10.267 -21.638 1.00 63.44 84 ARG A N 1
ATOM 697 C CA . ARG A 1 84 ? 0.822 9.627 -22.965 1.00 63.44 84 ARG A CA 1
ATOM 698 C C . ARG A 1 84 ? 2.120 9.961 -23.711 1.00 63.44 84 ARG A C 1
ATOM 700 O O . ARG A 1 84 ? 2.075 10.318 -24.882 1.00 63.44 84 ARG A O 1
ATOM 707 N N . LEU A 1 85 ? 3.260 9.890 -23.036 1.00 71.38 85 LEU A N 1
ATOM 708 C CA . LEU A 1 85 ? 4.552 10.053 -23.690 1.00 71.38 85 LEU A CA 1
ATOM 709 C C . LEU A 1 85 ? 4.928 8.735 -24.362 1.00 71.38 85 LEU A C 1
ATOM 711 O O . LEU A 1 85 ? 4.821 7.665 -23.753 1.00 71.38 85 LEU A O 1
ATOM 715 N N . SER A 1 86 ? 5.378 8.811 -25.610 1.00 76.94 86 SER A N 1
ATOM 716 C CA . SER A 1 86 ? 6.095 7.696 -26.221 1.00 76.94 86 SER A CA 1
ATOM 717 C C . SER A 1 86 ? 7.358 7.390 -25.408 1.00 76.94 86 SER A C 1
ATOM 719 O O . SER A 1 86 ? 7.885 8.249 -24.698 1.00 76.94 86 SER A O 1
ATOM 721 N N . THR A 1 87 ? 7.874 6.164 -25.500 1.00 70.88 87 THR A N 1
ATOM 722 C CA . THR A 1 87 ? 9.088 5.766 -24.766 1.00 70.88 87 THR A CA 1
ATOM 723 C C . THR A 1 87 ? 10.258 6.716 -25.031 1.00 70.88 87 THR A C 1
ATOM 725 O O . THR A 1 87 ? 10.994 7.055 -24.109 1.00 70.88 87 THR A O 1
ATOM 728 N N . VAL A 1 88 ? 10.401 7.190 -26.272 1.00 79.69 88 VAL A N 1
ATOM 729 C CA . VAL A 1 88 ? 11.459 8.134 -26.659 1.00 79.69 88 VAL A CA 1
ATOM 730 C C . VAL A 1 88 ? 11.258 9.487 -25.976 1.00 79.69 88 VAL A C 1
ATOM 732 O O . VAL A 1 88 ? 12.183 9.984 -25.343 1.00 79.69 88 VAL A O 1
ATOM 735 N N . GLU A 1 89 ? 10.047 10.044 -26.004 1.00 80.50 89 GLU A N 1
ATOM 736 C CA . GLU A 1 89 ? 9.741 11.312 -25.326 1.00 80.50 89 GLU A CA 1
ATOM 737 C C . GLU A 1 89 ? 9.909 11.205 -23.804 1.00 80.50 89 GLU A C 1
ATOM 739 O O . GLU A 1 89 ? 10.378 12.137 -23.154 1.00 80.50 89 GLU A O 1
ATOM 744 N N . ALA A 1 90 ? 9.577 10.058 -23.208 1.00 77.44 90 ALA A N 1
ATOM 745 C CA . ALA A 1 90 ? 9.812 9.812 -21.787 1.00 77.44 90 ALA A CA 1
ATOM 746 C C . ALA A 1 90 ? 11.317 9.828 -21.450 1.00 77.44 90 ALA A C 1
ATOM 748 O O . ALA A 1 90 ? 11.728 10.441 -20.464 1.00 77.44 90 ALA A O 1
ATOM 749 N N . ILE A 1 91 ? 12.152 9.215 -22.295 1.00 79.25 91 ILE A N 1
ATOM 750 C CA . ILE A 1 91 ? 13.615 9.247 -22.143 1.00 79.25 91 ILE A CA 1
ATOM 751 C C . ILE A 1 91 ? 14.143 10.679 -22.310 1.00 79.25 91 ILE A C 1
ATOM 753 O O . ILE A 1 91 ? 14.960 11.146 -21.514 1.00 79.25 91 ILE A O 1
ATOM 757 N N . GLU A 1 92 ? 13.661 11.408 -23.315 1.00 88.19 92 GLU A N 1
ATOM 758 C CA . GLU A 1 92 ? 14.091 12.784 -23.572 1.00 88.19 92 GLU A CA 1
ATOM 759 C C . GLU A 1 92 ? 13.669 13.751 -22.463 1.00 88.19 92 GLU A C 1
ATOM 761 O O . GLU A 1 92 ? 14.452 14.619 -22.080 1.00 88.19 92 GLU A O 1
ATOM 766 N N . THR A 1 93 ? 12.474 13.580 -21.896 1.00 83.69 93 THR A N 1
ATOM 767 C CA . THR A 1 93 ? 11.985 14.397 -20.773 1.00 83.69 93 THR A CA 1
ATOM 768 C C . THR A 1 93 ? 12.710 14.096 -19.460 1.00 83.69 93 THR A C 1
ATOM 770 O O . THR A 1 93 ? 12.876 15.003 -18.642 1.00 83.69 93 THR A O 1
ATOM 773 N N . ALA A 1 94 ? 13.201 12.869 -19.261 1.00 85.75 94 ALA A N 1
ATOM 774 C CA . ALA A 1 94 ? 14.010 12.502 -18.096 1.00 85.75 94 ALA A CA 1
ATOM 775 C C . ALA A 1 94 ? 15.460 13.024 -18.179 1.00 85.75 94 ALA A C 1
ATOM 777 O O . ALA A 1 94 ? 16.053 13.392 -17.162 1.00 85.75 94 ALA A O 1
ATOM 778 N N . LYS A 1 95 ? 16.022 13.143 -19.388 1.00 91.06 95 LYS A N 1
ATOM 779 C CA . LYS A 1 95 ? 17.429 13.520 -19.616 1.00 91.06 95 LYS A CA 1
ATOM 780 C C . LYS A 1 95 ? 17.885 14.812 -18.906 1.00 91.06 95 LYS A C 1
ATOM 782 O O . LYS A 1 95 ? 18.972 14.799 -18.324 1.00 91.06 95 LYS A O 1
ATOM 787 N N . PRO A 1 96 ? 17.132 15.933 -18.898 1.00 92.06 96 PRO A N 1
ATOM 788 C CA . PRO A 1 96 ? 17.526 17.134 -18.156 1.00 92.06 96 PRO A CA 1
ATOM 789 C C . PRO A 1 96 ? 17.649 16.895 -16.648 1.00 92.06 96 PRO A C 1
ATOM 791 O O . PRO A 1 96 ? 18.556 17.435 -16.013 1.00 92.06 96 PRO A O 1
ATOM 794 N N . TYR A 1 97 ? 16.759 16.076 -16.082 1.00 87.38 97 TYR A N 1
ATOM 795 C CA . TYR A 1 97 ? 16.792 15.716 -14.668 1.00 87.38 97 TYR A CA 1
ATOM 796 C C . TYR A 1 97 ? 18.018 14.855 -14.350 1.00 87.38 97 TYR A C 1
ATOM 798 O O . TYR A 1 97 ? 18.751 15.167 -13.412 1.00 87.38 97 TYR A O 1
ATOM 806 N N . ASP A 1 98 ? 18.310 13.849 -15.176 1.00 91.06 98 ASP A N 1
ATOM 807 C CA . ASP A 1 98 ? 19.486 12.990 -15.000 1.00 91.06 98 ASP A CA 1
ATOM 808 C C . ASP A 1 98 ? 20.795 13.784 -15.081 1.00 91.06 98 ASP A C 1
ATOM 810 O O . ASP A 1 98 ? 21.686 13.621 -14.243 1.00 91.06 98 ASP A O 1
ATOM 814 N N . LEU A 1 99 ? 20.891 14.716 -16.036 1.00 94.62 99 LEU A N 1
ATOM 815 C CA . LEU A 1 99 ? 22.032 15.628 -16.144 1.00 94.62 99 LEU A CA 1
ATOM 816 C C . LEU A 1 99 ? 22.169 16.517 -14.907 1.00 94.62 99 LEU A C 1
ATOM 818 O O . LEU A 1 99 ? 23.286 16.779 -14.457 1.00 94.62 99 LEU A O 1
ATOM 822 N N . GLN A 1 100 ? 21.053 16.979 -14.340 1.00 90.88 100 GLN A N 1
ATOM 823 C CA . GLN A 1 100 ? 21.079 17.756 -13.108 1.00 90.88 100 GLN A CA 1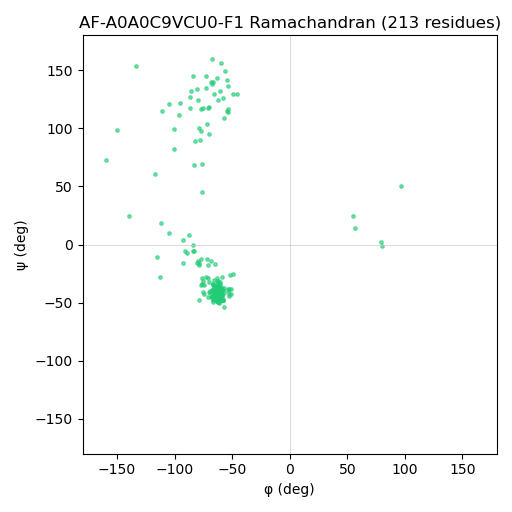
ATOM 824 C C . GLN A 1 100 ? 21.582 16.917 -11.929 1.00 90.88 100 GLN A C 1
ATOM 826 O O . GLN A 1 100 ? 22.462 17.374 -11.202 1.00 90.88 100 GLN A O 1
ATOM 831 N N . VAL A 1 101 ? 21.081 15.690 -11.764 1.00 88.12 101 VAL A N 1
ATOM 832 C CA . VAL A 1 101 ? 21.522 14.768 -10.705 1.00 88.12 101 VAL A CA 1
ATOM 833 C C . VAL A 1 101 ? 23.007 14.438 -10.849 1.00 88.12 101 VAL A C 1
ATOM 835 O O . VAL A 1 101 ? 23.731 14.424 -9.852 1.00 88.12 101 VAL A O 1
ATOM 838 N N . TRP A 1 102 ? 23.483 14.210 -12.075 1.00 92.12 102 TRP A N 1
ATOM 839 C CA . TRP A 1 102 ? 24.900 13.975 -12.345 1.00 92.12 102 TRP A CA 1
ATOM 840 C C . TRP A 1 102 ? 25.765 15.176 -11.939 1.00 92.12 102 TRP A C 1
ATOM 842 O O . TRP A 1 102 ? 26.733 15.004 -11.196 1.00 92.12 102 TRP A O 1
ATOM 852 N N . ARG A 1 103 ? 25.383 16.399 -12.337 1.00 93.12 103 ARG A N 1
ATOM 853 C CA . ARG A 1 103 ? 26.091 17.631 -11.935 1.00 93.12 103 ARG A CA 1
ATOM 854 C C . ARG A 1 103 ? 26.112 17.810 -10.421 1.00 93.12 103 ARG A C 1
ATOM 856 O O . ARG A 1 103 ? 27.153 18.144 -9.865 1.00 93.12 103 ARG A O 1
ATOM 863 N N . ASP A 1 104 ? 24.984 17.561 -9.761 1.00 88.06 104 ASP A N 1
ATOM 864 C CA . ASP A 1 104 ? 24.869 17.674 -8.306 1.00 88.06 104 ASP A CA 1
ATOM 865 C C . ASP A 1 104 ? 25.804 16.687 -7.588 1.00 88.06 104 ASP A C 1
ATOM 867 O O . ASP A 1 104 ? 26.399 17.036 -6.569 1.00 88.06 104 ASP A O 1
ATOM 871 N N . ARG A 1 105 ? 25.964 15.466 -8.122 1.00 87.12 105 ARG A N 1
ATOM 872 C CA . ARG A 1 105 ? 26.907 14.468 -7.591 1.00 87.12 105 ARG A CA 1
ATOM 873 C C . ARG A 1 105 ? 28.359 14.873 -7.809 1.00 87.12 105 ARG A C 1
ATOM 875 O O . ARG A 1 105 ? 29.132 14.818 -6.866 1.00 87.12 105 ARG A O 1
ATOM 882 N N . MET A 1 106 ? 28.711 15.346 -9.001 1.00 92.94 106 MET A N 1
ATOM 883 C CA . MET A 1 106 ? 30.069 15.836 -9.268 1.00 92.94 106 MET A CA 1
ATOM 884 C C . MET A 1 106 ? 30.433 17.018 -8.364 1.00 92.94 106 MET A C 1
ATOM 886 O O . MET A 1 106 ? 31.522 17.063 -7.799 1.00 92.94 106 MET A O 1
ATOM 890 N N . ALA A 1 107 ? 29.503 17.956 -8.168 1.00 88.25 107 ALA A N 1
ATOM 891 C CA . ALA A 1 107 ? 29.696 19.065 -7.241 1.00 88.25 107 ALA A CA 1
ATOM 892 C C . ALA A 1 107 ? 29.847 18.578 -5.792 1.00 88.25 107 ALA A C 1
ATOM 894 O O . ALA A 1 107 ? 30.692 19.100 -5.065 1.00 88.25 107 ALA A O 1
ATOM 895 N N . LEU A 1 108 ? 29.068 17.574 -5.374 1.00 87.25 108 LEU A N 1
ATOM 896 C CA . LEU A 1 108 ? 29.205 16.945 -4.061 1.00 87.25 108 LEU A CA 1
ATOM 897 C C . LEU A 1 108 ? 30.581 16.295 -3.886 1.00 87.25 108 LEU A C 1
ATOM 899 O O . LEU A 1 108 ? 31.182 16.480 -2.836 1.00 87.25 108 LEU A O 1
ATOM 903 N N . ASP A 1 109 ? 31.091 15.582 -4.887 1.00 88.50 109 ASP A N 1
ATOM 904 C CA . ASP A 1 109 ? 32.392 14.911 -4.794 1.00 88.50 109 ASP A CA 1
ATOM 905 C C . ASP A 1 109 ? 33.549 15.919 -4.670 1.00 88.50 109 ASP A C 1
ATOM 907 O O . ASP A 1 109 ? 34.507 15.675 -3.942 1.00 88.50 109 ASP A O 1
ATOM 911 N N . ILE A 1 110 ? 33.444 17.079 -5.331 1.00 91.06 110 ILE A N 1
ATOM 912 C CA . ILE A 1 110 ? 34.465 18.140 -5.276 1.00 91.06 110 ILE A CA 1
ATOM 913 C C . ILE A 1 110 ? 34.366 18.955 -3.981 1.00 91.06 110 ILE A C 1
ATOM 915 O O . ILE A 1 110 ? 35.372 19.249 -3.339 1.00 91.06 110 ILE A O 1
ATOM 919 N N . THR A 1 111 ? 33.157 19.386 -3.621 1.00 87.00 111 THR A N 1
ATOM 920 C CA . THR A 1 111 ? 32.946 20.344 -2.522 1.00 87.00 111 THR A CA 1
ATOM 921 C C . THR A 1 111 ? 32.677 19.669 -1.182 1.00 87.00 111 THR A C 1
ATOM 923 O O . THR A 1 111 ? 32.730 20.329 -0.147 1.00 87.00 111 THR A O 1
ATOM 926 N N . CYS A 1 112 ? 32.346 18.375 -1.185 1.00 81.38 112 CYS A N 1
ATOM 927 C CA . CYS A 1 112 ? 31.798 17.624 -0.052 1.00 81.38 112 CYS A CA 1
ATOM 928 C C . CYS A 1 112 ? 30.503 18.226 0.532 1.00 81.38 112 CYS A C 1
ATOM 930 O O . CYS A 1 112 ? 30.073 17.838 1.622 1.00 81.38 112 CYS A O 1
ATOM 932 N N . VAL A 1 113 ? 29.846 19.152 -0.179 1.00 78.00 113 VAL A N 1
ATOM 933 C CA . VAL A 1 113 ? 28.602 19.801 0.251 1.00 78.00 113 VAL A CA 1
ATOM 934 C C . VAL A 1 113 ? 27.424 19.233 -0.534 1.00 78.00 113 VAL A C 1
ATOM 936 O O . VAL A 1 113 ? 27.359 19.303 -1.759 1.00 78.00 113 VAL A O 1
ATOM 939 N N . GLN A 1 114 ? 26.450 18.668 0.182 1.00 78.38 114 GLN A N 1
ATOM 940 C CA . GLN A 1 114 ? 25.220 18.163 -0.427 1.00 78.38 114 GLN A CA 1
ATOM 941 C C . GLN A 1 114 ? 24.319 19.316 -0.867 1.00 78.38 114 GLN A C 1
ATOM 943 O O . GLN A 1 114 ? 24.037 20.218 -0.081 1.00 78.38 114 GLN A O 1
ATOM 948 N N . LYS A 1 115 ? 23.772 19.225 -2.087 1.00 73.50 115 LYS A N 1
ATOM 949 C CA . LYS A 1 115 ? 22.787 20.187 -2.612 1.00 73.50 115 LYS A CA 1
ATOM 950 C C . LYS A 1 115 ? 21.592 20.391 -1.685 1.00 73.50 115 LYS A C 1
ATOM 952 O O . LYS A 1 115 ? 21.093 21.504 -1.567 1.00 73.50 115 LYS A O 1
ATOM 957 N N . ASN A 1 116 ? 21.120 19.318 -1.047 1.00 75.75 116 ASN A N 1
ATOM 958 C CA . ASN A 1 116 ? 20.103 19.416 -0.009 1.00 75.75 116 ASN A CA 1
ATOM 959 C C . ASN A 1 116 ? 20.764 19.318 1.376 1.00 75.75 116 ASN A C 1
ATOM 961 O O . ASN A 1 116 ? 21.004 18.200 1.851 1.00 75.75 116 ASN A O 1
ATOM 965 N N . PRO A 1 117 ? 21.008 20.451 2.059 1.00 67.50 117 PRO A N 1
ATOM 966 C CA . PRO A 1 117 ? 21.608 20.448 3.390 1.00 67.50 117 PRO A CA 1
ATOM 967 C C . PRO A 1 117 ? 20.704 19.769 4.431 1.00 67.50 117 PRO A C 1
ATOM 969 O O . PRO A 1 117 ? 21.184 19.345 5.479 1.00 67.50 117 PRO A O 1
ATOM 972 N N . HIS A 1 118 ? 19.412 19.584 4.135 1.00 65.69 118 HIS A N 1
ATOM 973 C CA . HIS A 1 118 ? 18.429 18.956 5.019 1.00 65.69 118 HIS A CA 1
ATOM 974 C C . HIS A 1 118 ? 18.339 17.425 4.896 1.00 65.69 118 HIS A C 1
ATOM 976 O O . HIS A 1 118 ? 17.470 16.815 5.516 1.00 65.69 118 HIS A O 1
ATOM 982 N N . ASN A 1 119 ? 19.242 16.777 4.148 1.00 69.56 119 ASN A N 1
ATOM 983 C CA . ASN A 1 119 ? 19.318 15.310 4.043 1.00 69.56 119 ASN A CA 1
ATOM 984 C C . ASN A 1 119 ? 20.580 14.701 4.689 1.00 69.56 119 ASN A C 1
ATOM 986 O O . ASN A 1 119 ? 20.954 13.545 4.434 1.00 69.56 119 ASN A O 1
ATOM 990 N N . THR A 1 120 ? 21.233 15.459 5.570 1.00 76.94 120 THR A N 1
ATOM 991 C CA . THR A 1 120 ? 22.329 14.926 6.382 1.00 76.94 120 THR A CA 1
ATOM 992 C C . THR A 1 120 ? 21.814 13.885 7.379 1.00 76.94 120 THR A C 1
ATOM 994 O O . THR A 1 120 ? 20.631 13.847 7.737 1.00 76.94 120 THR A O 1
ATOM 997 N N . ILE A 1 121 ? 22.722 13.038 7.872 1.00 78.25 121 ILE A N 1
ATOM 998 C CA . ILE A 1 121 ? 22.416 12.040 8.909 1.00 78.25 121 ILE A CA 1
ATOM 999 C C . ILE A 1 121 ? 21.765 12.708 10.129 1.00 78.25 121 ILE A C 1
ATOM 1001 O O . ILE A 1 121 ? 20.783 12.190 10.655 1.00 78.25 121 ILE A O 1
ATOM 1005 N N . LYS A 1 122 ? 22.232 13.900 10.527 1.00 81.94 122 LYS A N 1
ATOM 1006 C CA . LYS A 1 122 ? 21.662 14.669 11.645 1.00 81.94 122 LYS A CA 1
ATOM 1007 C C . LYS A 1 122 ? 20.183 15.001 11.424 1.00 81.94 122 LYS A C 1
ATOM 1009 O O . LYS A 1 122 ? 19.368 14.742 12.305 1.00 81.94 122 LYS A O 1
ATOM 1014 N N . HIS A 1 123 ? 19.816 15.503 10.243 1.00 80.69 123 HIS A N 1
ATOM 1015 C CA . HIS A 1 123 ? 18.416 15.802 9.921 1.00 80.69 123 HIS A CA 1
ATOM 1016 C C . HIS A 1 123 ? 17.549 14.542 9.862 1.00 80.69 123 HIS A C 1
ATOM 1018 O O . HIS A 1 123 ? 16.424 14.551 10.366 1.00 80.69 123 HIS A O 1
ATOM 1024 N N . ARG A 1 124 ? 18.075 13.434 9.321 1.00 81.69 124 ARG A N 1
ATOM 1025 C CA . ARG A 1 124 ? 17.363 12.145 9.320 1.00 81.69 124 ARG A CA 1
ATOM 1026 C C . ARG A 1 124 ? 17.113 11.631 10.733 1.00 81.69 124 ARG A C 1
ATOM 1028 O O . ARG A 1 124 ? 15.992 11.225 11.029 1.00 81.69 124 ARG A O 1
ATOM 1035 N N . LEU A 1 125 ? 18.117 11.693 11.607 1.00 86.88 125 LEU A N 1
ATOM 1036 C CA . LEU A 1 125 ? 17.987 11.297 13.010 1.00 86.88 125 LEU A CA 1
ATOM 1037 C C . LEU A 1 125 ? 16.999 12.197 13.763 1.00 86.88 125 LEU A C 1
ATOM 1039 O O . LEU A 1 125 ? 16.117 11.677 14.442 1.00 86.88 125 LEU A O 1
ATOM 1043 N N . ALA A 1 126 ? 17.059 13.519 13.577 1.00 88.44 126 ALA A N 1
ATOM 1044 C CA . ALA A 1 126 ? 16.107 14.453 14.182 1.00 88.44 126 ALA A CA 1
ATOM 1045 C C . ALA A 1 126 ? 14.664 14.199 13.706 1.00 88.44 126 ALA A C 1
ATOM 1047 O O . ALA A 1 126 ? 13.743 14.116 14.517 1.00 88.44 126 ALA A O 1
ATOM 1048 N N . SER A 1 127 ? 14.462 13.999 12.400 1.00 86.94 127 SER A N 1
ATOM 1049 C CA . SER A 1 127 ? 13.151 13.680 11.821 1.00 86.94 127 SER A CA 1
ATOM 1050 C C . SER A 1 127 ? 12.621 12.321 12.301 1.00 86.94 127 SER A C 1
ATOM 1052 O O . SER A 1 127 ? 11.435 12.188 12.603 1.00 86.94 127 SER A O 1
ATOM 1054 N N . ASN A 1 128 ? 13.494 11.315 12.435 1.00 89.31 128 ASN A N 1
ATOM 1055 C CA . ASN A 1 128 ? 13.156 10.026 13.045 1.00 89.31 128 ASN A CA 1
ATOM 1056 C C . ASN A 1 128 ? 12.725 10.190 14.508 1.00 89.31 128 ASN A C 1
ATOM 1058 O O . ASN A 1 128 ? 11.689 9.650 14.894 1.00 89.31 128 ASN A O 1
ATOM 1062 N N . GLY A 1 129 ? 13.470 10.972 15.294 1.00 93.69 129 GLY A N 1
ATOM 1063 C CA . GLY A 1 129 ? 13.120 11.293 16.678 1.00 93.69 129 GLY A CA 1
ATOM 1064 C C . GLY A 1 129 ? 11.751 11.963 16.777 1.00 93.69 129 GLY A C 1
ATOM 1065 O O . GLY A 1 129 ? 10.888 11.503 17.520 1.00 93.69 129 GLY A O 1
ATOM 1066 N N . GLN A 1 130 ? 11.487 12.972 15.942 1.00 93.81 130 GLN A N 1
ATOM 1067 C CA . GLN A 1 130 ? 10.177 13.627 15.881 1.00 93.81 130 GLN A CA 1
ATOM 1068 C C . GLN A 1 130 ? 9.050 12.662 15.494 1.00 93.81 130 GLN A C 1
ATOM 1070 O O . GLN A 1 130 ? 7.960 12.737 16.061 1.00 93.81 130 GLN A O 1
ATOM 1075 N N . ARG A 1 131 ? 9.289 11.732 14.558 1.00 93.06 131 ARG A N 1
ATOM 1076 C CA . ARG A 1 131 ? 8.308 10.689 14.213 1.00 93.06 131 ARG A CA 1
ATOM 1077 C C . ARG A 1 131 ? 7.991 9.790 15.405 1.00 93.06 131 ARG A C 1
ATOM 1079 O O . ARG A 1 131 ? 6.821 9.477 15.608 1.00 93.06 131 ARG A O 1
ATOM 1086 N N . MET A 1 132 ? 8.996 9.399 16.186 1.00 93.50 132 MET A N 1
ATOM 1087 C CA . MET A 1 132 ? 8.796 8.588 17.392 1.00 93.50 132 MET A CA 1
ATOM 1088 C C . MET A 1 132 ? 8.001 9.343 18.455 1.00 93.50 132 MET A C 1
ATOM 1090 O O . MET A 1 132 ? 7.009 8.816 18.948 1.00 93.50 132 MET A O 1
ATOM 1094 N N . VAL A 1 133 ? 8.356 10.603 18.725 1.00 96.44 133 VAL A N 1
ATOM 1095 C CA . VAL A 1 133 ? 7.622 11.456 19.675 1.00 96.44 133 VAL A CA 1
ATOM 1096 C C . VAL A 1 133 ? 6.161 11.615 19.255 1.00 96.44 133 VAL A C 1
ATOM 1098 O O . VAL A 1 133 ? 5.264 11.421 20.067 1.00 96.44 133 VAL A O 1
ATOM 1101 N N . ARG A 1 134 ? 5.889 11.888 17.973 1.00 95.69 134 ARG A N 1
ATOM 1102 C CA . ARG A 1 134 ? 4.507 12.003 17.474 1.00 95.69 134 ARG A CA 1
ATOM 1103 C C . ARG A 1 134 ? 3.715 10.704 17.618 1.00 95.69 134 ARG A C 1
ATOM 1105 O O . ARG A 1 134 ? 2.529 10.761 17.921 1.00 95.69 134 ARG A O 1
ATOM 1112 N N . ARG A 1 135 ? 4.346 9.543 17.407 1.00 95.62 135 ARG A N 1
ATOM 1113 C CA . ARG A 1 135 ? 3.699 8.237 17.625 1.00 95.62 135 ARG A CA 1
ATOM 1114 C C . ARG A 1 135 ? 3.359 8.018 19.096 1.00 95.62 135 ARG A C 1
ATOM 1116 O O . ARG A 1 135 ? 2.256 7.567 19.370 1.00 95.62 135 ARG A O 1
ATOM 1123 N N . ALA A 1 136 ? 4.271 8.365 20.004 1.00 95.50 136 ALA A N 1
ATOM 1124 C CA . ALA A 1 136 ? 4.031 8.274 21.442 1.00 95.50 136 ALA A CA 1
ATOM 1125 C C . ALA A 1 136 ? 2.873 9.187 21.878 1.00 95.50 136 ALA A C 1
ATOM 1127 O O . ALA A 1 136 ? 1.927 8.712 22.491 1.00 95.50 136 ALA A O 1
ATOM 1128 N N . LEU A 1 137 ? 2.876 10.456 21.454 1.00 96.31 137 LEU A N 1
ATOM 1129 C CA . LEU A 1 137 ? 1.790 11.398 21.761 1.00 96.31 137 LEU A CA 1
ATOM 1130 C C . LEU A 1 137 ? 0.431 10.916 21.242 1.00 96.31 137 LEU A C 1
ATOM 1132 O O . LEU A 1 137 ? -0.562 10.994 21.958 1.00 96.31 137 LEU A O 1
ATOM 1136 N N . LYS A 1 138 ? 0.389 10.387 20.014 1.00 96.06 138 LYS A N 1
ATOM 1137 C CA . LYS A 1 138 ? -0.840 9.818 19.453 1.00 96.06 138 LYS A CA 1
ATOM 1138 C C . LYS A 1 138 ? -1.309 8.593 20.240 1.00 96.06 138 LYS A C 1
ATOM 1140 O O . LYS A 1 138 ? -2.500 8.437 20.467 1.00 96.06 138 LYS A O 1
ATOM 1145 N N . TYR A 1 139 ? -0.385 7.730 20.657 1.00 95.19 139 TYR A N 1
ATOM 1146 C CA . TYR A 1 139 ? -0.715 6.566 21.474 1.00 95.19 139 TYR A CA 1
ATOM 1147 C C . TYR A 1 139 ? -1.316 6.971 22.828 1.00 95.19 139 TYR A C 1
ATOM 1149 O O . TYR A 1 139 ? -2.318 6.390 23.242 1.00 95.19 139 TYR A O 1
ATOM 1157 N N . ASP A 1 140 ? -0.758 7.994 23.480 1.00 96.00 140 ASP A N 1
ATOM 1158 C CA . ASP A 1 140 ? -1.290 8.537 24.736 1.00 96.00 140 ASP A CA 1
ATOM 1159 C C . ASP A 1 140 ? -2.681 9.160 24.550 1.00 96.00 140 ASP A C 1
ATOM 1161 O O . ASP A 1 140 ? -3.565 8.991 25.392 1.00 96.00 140 ASP A O 1
ATOM 1165 N N . GLU A 1 141 ? -2.900 9.870 23.442 1.00 96.19 141 GLU A N 1
ATOM 1166 C CA . GLU A 1 141 ? -4.211 10.412 23.079 1.00 96.19 141 GLU A CA 1
ATOM 1167 C C . GLU A 1 141 ? -5.236 9.292 22.853 1.00 96.19 141 GLU A C 1
ATOM 1169 O O . GLU A 1 141 ? -6.303 9.304 23.470 1.00 96.19 141 GLU A O 1
ATOM 1174 N N . ASP A 1 142 ? -4.886 8.282 22.053 1.00 95.19 142 ASP A N 1
ATOM 1175 C CA . ASP A 1 142 ? -5.726 7.109 21.800 1.00 95.19 142 ASP A CA 1
ATOM 1176 C C . ASP A 1 142 ? -6.049 6.363 23.106 1.00 95.19 142 ASP A C 1
ATOM 1178 O O . ASP A 1 142 ? -7.180 5.914 23.303 1.00 95.19 142 ASP A O 1
ATOM 1182 N N . TYR A 1 143 ? -5.080 6.249 24.020 1.00 96.44 143 TYR A N 1
ATOM 1183 C CA . TYR A 1 143 ? -5.284 5.651 25.338 1.00 96.44 143 TYR A CA 1
ATOM 1184 C C . TYR A 1 143 ? -6.324 6.429 26.151 1.00 96.44 143 TYR A C 1
ATOM 1186 O O . TYR A 1 143 ? -7.2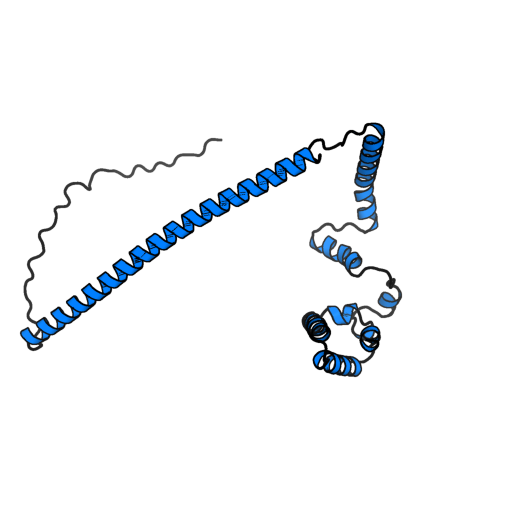85 5.836 26.639 1.00 96.44 143 TYR A O 1
ATOM 1194 N N . ARG A 1 144 ? -6.196 7.760 26.232 1.00 96.12 144 ARG A N 1
ATOM 1195 C CA . ARG A 1 144 ? -7.167 8.620 26.934 1.00 96.12 144 ARG A CA 1
ATOM 1196 C C . ARG A 1 144 ? -8.566 8.535 26.329 1.00 96.12 144 ARG A C 1
ATOM 1198 O O . ARG A 1 144 ? -9.551 8.605 27.058 1.00 96.12 144 ARG A O 1
ATOM 1205 N N . ILE A 1 145 ? -8.668 8.407 25.007 1.00 96.19 145 ILE A N 1
ATOM 1206 C CA . ILE A 1 145 ? -9.955 8.231 24.326 1.00 96.19 145 ILE A CA 1
ATOM 1207 C C . ILE A 1 145 ? -10.576 6.881 24.699 1.00 96.19 145 ILE A C 1
ATOM 1209 O O . ILE A 1 145 ? -11.758 6.836 25.035 1.00 96.19 145 ILE A O 1
ATOM 1213 N N . ARG A 1 146 ? -9.796 5.791 24.686 1.00 96.44 146 ARG A N 1
ATOM 1214 C CA . ARG A 1 146 ? -10.283 4.458 25.086 1.00 96.44 146 ARG A CA 1
ATOM 1215 C C . ARG A 1 146 ? -10.739 4.423 26.538 1.00 96.44 146 ARG A C 1
ATOM 1217 O O . ARG A 1 146 ? -11.778 3.840 26.818 1.00 96.44 146 ARG A O 1
ATOM 1224 N N . ASP A 1 147 ? -9.994 5.065 27.429 1.00 97.31 147 ASP A N 1
ATOM 1225 C CA . ASP A 1 147 ? -10.338 5.153 28.848 1.00 97.31 147 ASP A CA 1
ATOM 1226 C C . ASP A 1 147 ? -11.698 5.844 29.052 1.00 97.31 147 ASP A C 1
ATOM 1228 O O . ASP A 1 147 ? -12.599 5.287 29.674 1.00 97.31 147 ASP A O 1
ATOM 1232 N N . LYS A 1 148 ? -11.917 6.986 28.384 1.00 97.12 148 LYS A N 1
ATOM 1233 C CA . LYS A 1 148 ? -13.219 7.676 28.383 1.00 97.12 148 LYS A CA 1
ATOM 1234 C C . LYS A 1 148 ? -14.347 6.838 27.783 1.00 97.12 148 LYS A C 1
ATOM 1236 O O . LYS A 1 148 ? -15.466 6.879 28.280 1.00 97.12 148 LYS A O 1
ATOM 1241 N N . LEU A 1 149 ? -14.082 6.105 26.701 1.00 96.56 149 LEU A N 1
ATOM 1242 C CA . LEU A 1 149 ? -15.084 5.219 26.102 1.00 96.56 149 LEU A CA 1
ATOM 1243 C C . LEU A 1 149 ? -15.471 4.086 27.054 1.00 96.56 149 LEU A C 1
ATOM 1245 O O . LEU A 1 149 ? -16.647 3.742 27.133 1.00 96.56 149 LEU A O 1
ATOM 1249 N N . ASN A 1 150 ? -14.507 3.529 27.788 1.00 96.88 150 ASN A N 1
ATOM 1250 C CA . ASN A 1 150 ? -14.777 2.505 28.790 1.00 96.88 150 ASN A CA 1
ATOM 1251 C C . ASN A 1 150 ? -15.627 3.051 29.942 1.00 96.88 150 ASN A C 1
ATOM 1253 O O . ASN A 1 150 ? -16.579 2.384 30.336 1.00 96.88 150 ASN A O 1
ATOM 1257 N N . ASP A 1 151 ? -15.339 4.263 30.423 1.00 97.38 151 ASP A N 1
ATOM 1258 C CA . ASP A 1 151 ? -16.141 4.928 31.459 1.00 97.38 151 ASP A CA 1
ATOM 1259 C C . ASP A 1 151 ? -17.594 5.157 31.000 1.00 97.38 151 ASP A C 1
ATOM 1261 O O . ASP A 1 151 ? -18.538 4.755 31.679 1.00 97.38 151 ASP A O 1
ATOM 1265 N N . ILE A 1 152 ? -17.790 5.692 29.788 1.00 97.00 152 ILE A N 1
ATOM 1266 C CA . ILE A 1 152 ? -19.130 5.882 29.202 1.00 97.00 152 ILE A CA 1
ATOM 1267 C C . ILE A 1 152 ? -19.867 4.545 29.054 1.00 97.00 152 ILE A C 1
ATOM 1269 O O . ILE A 1 152 ? -21.053 4.454 29.367 1.00 97.00 152 ILE A O 1
ATOM 1273 N N . ASN A 1 153 ? -19.182 3.496 28.592 1.00 96.75 153 ASN A N 1
ATOM 1274 C CA . ASN A 1 153 ? -19.777 2.164 28.479 1.00 96.75 153 ASN A CA 1
ATOM 1275 C C . ASN A 1 153 ? -20.168 1.592 29.851 1.00 96.75 153 ASN A C 1
ATOM 1277 O O . ASN A 1 153 ? -21.198 0.929 29.953 1.00 96.75 153 ASN A O 1
ATOM 1281 N N . GLY A 1 154 ? -19.384 1.872 30.897 1.00 97.00 154 GLY A N 1
ATOM 1282 C CA . GLY A 1 154 ? -19.726 1.538 32.279 1.00 97.00 154 GLY A CA 1
ATOM 1283 C C . GLY A 1 154 ? -21.012 2.229 32.733 1.00 97.00 154 GLY A C 1
ATOM 1284 O O . GLY A 1 154 ? -21.945 1.559 33.166 1.00 97.00 154 GLY A O 1
ATOM 1285 N N . GLN A 1 155 ? -21.112 3.545 32.527 1.00 96.44 155 GLN A N 1
ATOM 1286 C CA . GLN A 1 155 ? -22.310 4.326 32.867 1.00 96.44 155 GLN A CA 1
ATOM 1287 C C . GLN A 1 155 ? -23.555 3.861 32.095 1.00 96.44 155 GLN A C 1
ATOM 1289 O O . GLN A 1 155 ? -24.650 3.800 32.650 1.00 96.44 155 GLN A O 1
ATOM 1294 N N . LEU A 1 156 ? -23.405 3.501 30.815 1.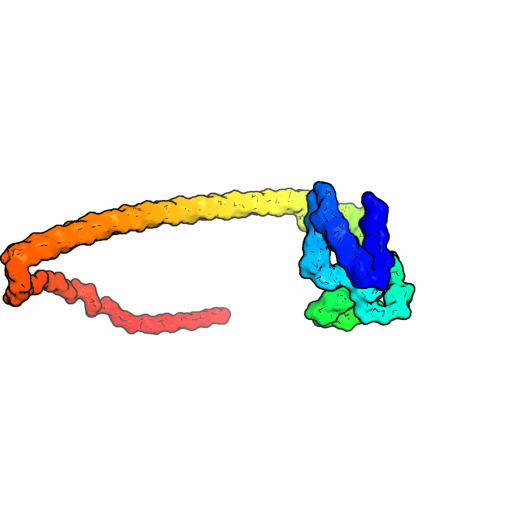00 95.62 156 LEU A N 1
ATOM 1295 C CA . LEU A 1 156 ? -24.501 2.928 30.026 1.00 95.62 156 LEU A CA 1
ATOM 1296 C C . LEU A 1 156 ? -24.967 1.584 30.592 1.00 95.62 156 LEU A C 1
ATOM 1298 O O . LEU A 1 156 ? -26.170 1.359 30.695 1.00 95.62 156 LEU A O 1
ATOM 1302 N N . ALA A 1 157 ? -24.036 0.714 30.991 1.00 95.81 157 ALA A N 1
ATOM 1303 C CA . ALA A 1 157 ? -24.373 -0.573 31.590 1.00 95.81 157 ALA A CA 1
ATOM 1304 C C . ALA A 1 157 ? -25.109 -0.413 32.933 1.00 95.81 157 ALA A C 1
ATOM 1306 O O . ALA A 1 157 ? -26.061 -1.149 33.198 1.00 95.81 157 ALA A O 1
ATOM 1307 N N . GLU A 1 158 ? -24.715 0.566 33.753 1.00 96.06 158 GLU A N 1
ATOM 1308 C CA . GLU A 1 158 ? -25.418 0.907 34.996 1.00 96.06 158 GLU A CA 1
ATOM 1309 C C . GLU A 1 158 ? -26.849 1.392 34.721 1.00 96.06 158 GLU A C 1
ATOM 1311 O O . GLU A 1 158 ? -27.802 0.865 35.300 1.00 96.06 158 GLU A O 1
ATOM 1316 N N . LEU A 1 159 ? -27.025 2.327 33.780 1.00 95.31 159 LEU A N 1
ATOM 1317 C CA . LEU A 1 159 ? -28.346 2.835 33.393 1.00 95.31 159 LEU A CA 1
ATOM 1318 C C . LEU A 1 159 ? -29.251 1.742 32.806 1.00 95.31 159 LEU A C 1
ATOM 1320 O O . LEU A 1 159 ? -30.457 1.732 33.069 1.00 95.31 159 LEU A O 1
ATOM 1324 N N . ASP A 1 160 ? -28.698 0.812 32.027 1.00 95.94 160 ASP A N 1
ATOM 1325 C CA . ASP A 1 160 ? -29.446 -0.329 31.493 1.00 95.94 160 ASP A CA 1
ATOM 1326 C C . ASP A 1 160 ? -29.942 -1.256 32.612 1.00 95.94 160 ASP A C 1
ATOM 1328 O O . ASP A 1 160 ? -31.076 -1.750 32.562 1.00 95.94 160 ASP A O 1
ATOM 1332 N N . GLU A 1 161 ? -29.137 -1.468 33.654 1.00 95.00 161 GLU A N 1
ATOM 1333 C CA . GLU A 1 161 ? -29.546 -2.267 34.809 1.00 95.00 161 GLU A CA 1
ATOM 1334 C C . GLU A 1 161 ? -30.619 -1.549 35.642 1.00 95.00 161 GLU A C 1
ATOM 1336 O O . GLU A 1 161 ? -31.632 -2.152 36.013 1.00 95.00 161 GLU A O 1
ATOM 1341 N N . GLU A 1 162 ? -30.496 -0.235 35.841 1.00 95.25 162 GLU A N 1
ATOM 1342 C CA . GLU A 1 162 ? -31.553 0.568 36.465 1.00 95.25 162 GLU A CA 1
ATOM 1343 C C . GLU A 1 162 ? -32.870 0.491 35.680 1.00 95.25 162 GLU A C 1
ATOM 1345 O O . GLU A 1 162 ? -33.944 0.298 36.267 1.00 95.25 162 GLU A O 1
ATOM 1350 N N . GLN A 1 163 ? -32.811 0.575 34.346 1.00 95.44 163 GLN A N 1
ATOM 1351 C CA . GLN A 1 163 ? -33.990 0.420 33.494 1.00 95.44 163 GLN A CA 1
ATOM 1352 C C . GLN A 1 163 ? -34.642 -0.953 33.661 1.00 95.44 163 GLN A C 1
ATOM 1354 O O . GLN A 1 163 ? -35.875 -1.033 33.728 1.00 95.44 163 GLN A O 1
ATOM 1359 N 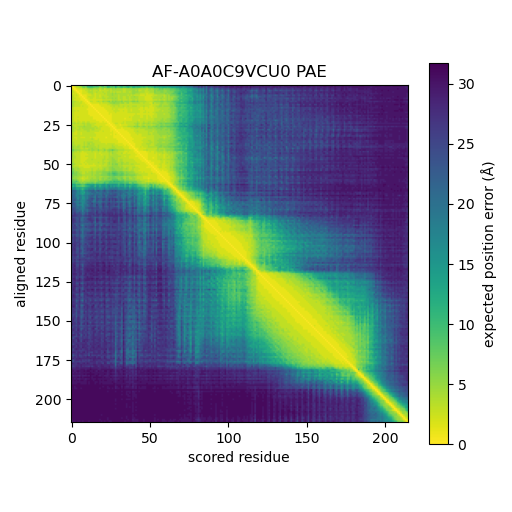N . ARG A 1 164 ? -33.854 -2.029 33.776 1.00 94.31 164 ARG A N 1
ATOM 1360 C CA . ARG A 1 164 ? -34.377 -3.381 34.040 1.00 94.31 164 ARG A CA 1
ATOM 1361 C C . ARG A 1 164 ? -35.090 -3.455 35.383 1.00 94.31 164 ARG A C 1
ATOM 1363 O O . ARG A 1 164 ? -36.213 -3.967 35.444 1.00 94.31 164 ARG A O 1
ATOM 1370 N N . VAL A 1 165 ? -34.506 -2.885 36.436 1.00 95.50 165 VAL A N 1
ATOM 1371 C CA . VAL A 1 165 ? -35.125 -2.828 37.771 1.00 95.50 165 VAL A CA 1
ATOM 1372 C C . VAL A 1 165 ? -36.432 -2.030 37.736 1.00 95.50 165 VAL A C 1
ATOM 1374 O O . VAL A 1 165 ? -37.456 -2.481 38.260 1.00 95.50 165 VAL A O 1
ATOM 1377 N N . ILE A 1 166 ? -36.444 -0.866 37.081 1.00 95.31 166 ILE A N 1
ATOM 1378 C CA . ILE A 1 166 ? -37.649 -0.037 36.925 1.00 95.31 166 ILE A CA 1
ATOM 1379 C C . ILE A 1 166 ? -38.718 -0.782 36.117 1.00 95.31 166 ILE A C 1
ATOM 1381 O O . ILE A 1 166 ? -39.897 -0.762 36.484 1.00 95.31 166 ILE A O 1
ATOM 1385 N N . ALA A 1 167 ? -38.336 -1.473 35.042 1.00 94.38 167 ALA A N 1
ATOM 1386 C CA . ALA A 1 167 ? -39.250 -2.267 34.228 1.00 94.38 167 ALA A CA 1
ATOM 1387 C C . ALA A 1 167 ? -39.868 -3.427 35.025 1.00 94.38 167 ALA A C 1
ATOM 1389 O O . ALA A 1 167 ? -41.081 -3.647 34.938 1.00 94.38 167 ALA A O 1
ATOM 1390 N N . ALA A 1 168 ? -39.075 -4.117 35.852 1.00 93.50 168 ALA A N 1
ATOM 1391 C CA . ALA A 1 168 ? -39.553 -5.169 36.747 1.00 93.50 168 ALA A CA 1
ATOM 1392 C C . ALA A 1 168 ? -40.555 -4.623 37.778 1.00 93.50 168 ALA A C 1
ATOM 1394 O O . ALA A 1 168 ? -41.664 -5.152 37.900 1.00 93.50 168 ALA A O 1
ATOM 1395 N N . LYS A 1 169 ? -40.231 -3.499 38.436 1.00 94.44 169 LYS A N 1
ATOM 1396 C CA . LYS A 1 169 ? -41.146 -2.804 39.362 1.00 94.44 169 LYS A CA 1
ATOM 1397 C C . LYS A 1 169 ? -42.445 -2.379 38.669 1.00 94.44 169 LYS A C 1
ATOM 1399 O O . LYS A 1 169 ? -43.537 -2.604 39.187 1.00 94.44 169 LYS A O 1
ATOM 1404 N N . LYS A 1 170 ? -42.353 -1.822 37.458 1.00 93.31 170 LYS A N 1
ATOM 1405 C CA . LYS A 1 170 ? -43.515 -1.422 36.646 1.00 93.31 170 LYS A CA 1
ATOM 1406 C C . LYS A 1 170 ? -44.396 -2.615 36.273 1.00 93.31 170 LYS A C 1
ATOM 1408 O O . LYS A 1 170 ? -45.618 -2.471 36.230 1.00 93.31 170 LYS A O 1
ATOM 1413 N N . LYS A 1 171 ? -43.802 -3.779 35.989 1.00 93.56 171 LYS A N 1
ATOM 1414 C CA . LYS A 1 171 ? -44.538 -5.022 35.727 1.00 93.56 171 LYS A CA 1
ATOM 1415 C C . LYS A 1 171 ? -45.275 -5.493 36.984 1.00 93.56 171 LYS A C 1
ATOM 1417 O O . LYS A 1 171 ? -46.477 -5.723 36.896 1.00 93.56 171 LYS A O 1
ATOM 1422 N N . ALA A 1 172 ? -44.604 -5.525 38.136 1.00 91.06 172 ALA A N 1
ATOM 1423 C CA . ALA A 1 172 ? -45.212 -5.901 39.414 1.00 91.06 172 ALA A CA 1
ATOM 1424 C C . ALA A 1 172 ? -46.414 -5.005 39.777 1.00 91.06 172 ALA A C 1
ATOM 1426 O O . ALA A 1 172 ? -47.504 -5.514 40.024 1.00 91.06 172 ALA A O 1
ATOM 1427 N N . LEU A 1 173 ? -46.270 -3.677 39.677 1.00 90.25 173 LEU A N 1
ATOM 1428 C CA . LEU A 1 173 ? -47.366 -2.728 39.939 1.00 90.25 173 LEU A CA 1
ATOM 1429 C C . LEU A 1 173 ? -48.547 -2.882 38.963 1.00 90.25 173 LEU A C 1
ATOM 1431 O O . LEU A 1 173 ? -49.699 -2.626 39.316 1.00 90.25 173 LEU A O 1
ATOM 1435 N N . ARG A 1 174 ? -48.292 -3.289 37.711 1.00 86.75 174 ARG A N 1
ATOM 1436 C CA . ARG A 1 174 ? -49.365 -3.597 36.748 1.00 86.75 174 ARG A CA 1
ATOM 1437 C C . ARG A 1 174 ? -50.121 -4.866 37.130 1.00 86.75 174 ARG A C 1
ATOM 1439 O O . ARG A 1 174 ? -51.341 -4.886 36.976 1.00 86.75 174 ARG A O 1
ATOM 1446 N N . GLU A 1 175 ? -49.414 -5.889 37.599 1.00 88.25 175 GLU A N 1
ATOM 1447 C CA . GLU A 1 175 ? -49.994 -7.140 38.100 1.00 88.25 175 GLU A CA 1
ATOM 1448 C C . GLU A 1 175 ? -50.883 -6.859 39.320 1.00 88.25 175 GLU A C 1
ATOM 1450 O O . GLU A 1 175 ? -52.061 -7.214 39.323 1.00 88.25 175 GLU A O 1
ATOM 1455 N N . GLU A 1 176 ? -50.357 -6.111 40.295 1.00 86.75 176 GLU A N 1
ATOM 1456 C CA . GLU A 1 176 ? -51.070 -5.701 41.507 1.00 86.75 176 GLU A CA 1
ATOM 1457 C C . GLU A 1 176 ? -52.336 -4.909 41.166 1.00 86.75 176 GLU A C 1
ATOM 1459 O O . GLU A 1 176 ? -53.426 -5.258 41.621 1.00 86.75 176 GLU A O 1
ATOM 1464 N N . LYS A 1 177 ? -52.230 -3.919 40.266 1.00 85.75 177 LYS A N 1
ATOM 1465 C CA . LYS A 1 177 ? -53.380 -3.159 39.751 1.00 85.75 177 LYS A CA 1
ATOM 1466 C C . LYS A 1 177 ? -54.413 -4.056 39.066 1.00 85.75 177 LYS A C 1
ATOM 1468 O O . LYS A 1 177 ? -55.617 -3.809 39.173 1.00 85.75 177 LYS A O 1
ATOM 1473 N N . LYS A 1 178 ? -53.977 -5.068 38.311 1.00 83.69 178 LYS A N 1
ATOM 1474 C CA . LYS A 1 178 ? -54.879 -6.009 37.630 1.00 83.69 178 LYS A CA 1
ATOM 1475 C C . LYS A 1 178 ? -55.640 -6.864 38.646 1.00 83.69 178 LYS A C 1
ATOM 1477 O O . LYS A 1 178 ? -56.843 -7.046 38.467 1.00 83.69 178 LYS A O 1
ATOM 1482 N N . GLN A 1 179 ? -54.972 -7.314 39.710 1.00 81.50 179 GLN A N 1
ATOM 1483 C CA . GLN A 1 179 ? -55.610 -8.062 40.795 1.00 81.50 179 GLN A CA 1
ATOM 1484 C C . GLN A 1 179 ? -56.596 -7.198 41.594 1.00 81.50 179 G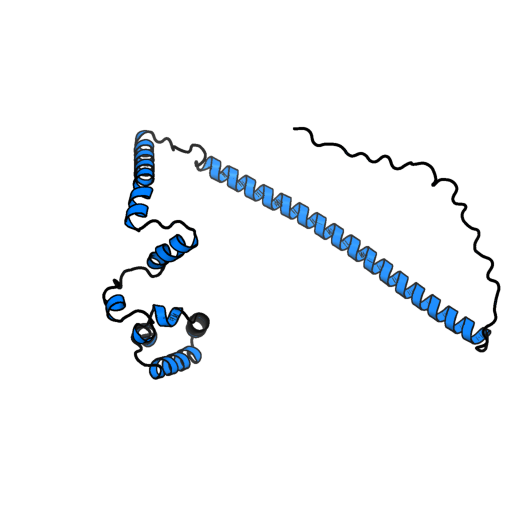LN A C 1
ATOM 1486 O O . GLN A 1 179 ? -57.742 -7.601 41.766 1.00 81.50 179 GLN A O 1
ATOM 1491 N N . THR A 1 180 ? -56.219 -5.975 41.986 1.00 79.12 180 THR A N 1
ATOM 1492 C CA . THR A 1 180 ? -57.116 -5.069 42.741 1.00 79.12 180 THR A CA 1
ATOM 1493 C C . THR A 1 180 ? -58.315 -4.585 41.930 1.00 79.12 180 THR A C 1
ATOM 1495 O O . THR A 1 180 ? -59.396 -4.400 42.479 1.00 79.12 180 THR A O 1
ATOM 1498 N N . SER A 1 181 ? -58.165 -4.375 40.619 1.00 73.94 181 SER A N 1
ATOM 1499 C CA . SER A 1 181 ? -59.271 -3.908 39.766 1.00 73.94 181 SER A CA 1
ATOM 1500 C C . SER A 1 181 ? -60.207 -5.021 39.276 1.00 73.94 181 SER A C 1
ATOM 1502 O O . SER A 1 181 ? -61.203 -4.721 38.610 1.00 73.94 181 SER A O 1
ATOM 1504 N N . GLY A 1 182 ? -59.896 -6.297 39.547 1.00 71.12 182 GLY A N 1
ATOM 1505 C CA . GLY A 1 182 ? -60.680 -7.447 39.077 1.00 71.12 182 GLY A CA 1
ATOM 1506 C C . GLY A 1 182 ? -60.881 -7.480 37.554 1.00 71.12 182 GLY A C 1
ATOM 1507 O O . GLY A 1 182 ? -61.884 -7.998 37.072 1.00 71.12 182 GLY A O 1
ATOM 1508 N N . GLY A 1 183 ? -59.983 -6.848 36.785 1.00 62.72 183 GLY A N 1
ATOM 1509 C CA . GLY A 1 183 ? -60.088 -6.715 35.326 1.00 62.72 183 GLY A CA 1
ATOM 1510 C C . GLY A 1 183 ? -61.028 -5.613 34.810 1.00 62.72 183 GLY A C 1
ATOM 1511 O O . GLY A 1 183 ? -61.098 -5.404 33.597 1.00 62.72 183 GLY A O 1
ATOM 1512 N N . LYS A 1 184 ? -61.717 -4.858 35.678 1.00 61.09 184 LYS A N 1
ATOM 1513 C CA . LYS A 1 184 ? -62.596 -3.748 35.263 1.00 61.09 184 LYS A CA 1
ATOM 1514 C C . LYS A 1 184 ? -61.805 -2.446 35.084 1.00 61.09 184 LYS A C 1
ATOM 1516 O O . LYS A 1 184 ? -61.037 -2.036 35.951 1.00 61.09 184 LYS A O 1
ATOM 1521 N N . LYS A 1 185 ? -62.015 -1.743 33.963 1.00 58.72 185 LYS A N 1
ATOM 1522 C CA . LYS A 1 185 ? -61.440 -0.403 33.731 1.00 58.72 185 LYS A CA 1
ATOM 1523 C C . LYS A 1 185 ? -62.221 0.652 34.519 1.00 58.72 185 LYS A C 1
ATOM 1525 O O . LYS A 1 185 ? -63.233 1.157 34.045 1.00 58.72 185 LYS A O 1
ATOM 1530 N N . TRP A 1 186 ? -61.717 1.023 35.691 1.00 60.47 186 TRP A N 1
ATOM 1531 C CA . TRP A 1 186 ? -62.220 2.169 36.450 1.00 60.47 186 TRP A CA 1
ATOM 1532 C C . TRP A 1 186 ? -61.514 3.453 35.996 1.00 60.47 186 TRP A C 1
ATOM 1534 O O . TRP A 1 186 ? -60.283 3.509 35.951 1.00 60.47 186 TRP A O 1
ATOM 1544 N N . LYS A 1 187 ? -62.282 4.491 35.634 1.00 58.16 187 LYS A N 1
ATOM 1545 C CA . LYS A 1 187 ? -61.737 5.826 35.343 1.00 58.16 187 LYS A CA 1
ATOM 1546 C C . LYS A 1 187 ? -61.438 6.540 36.660 1.00 58.16 187 LYS A C 1
ATOM 1548 O O . LYS A 1 187 ? -62.290 7.240 37.196 1.00 58.16 187 LYS A O 1
ATOM 1553 N N . THR A 1 188 ? -60.230 6.376 37.183 1.00 62.25 188 THR A N 1
ATOM 1554 C CA . THR A 1 188 ? -59.729 7.221 38.270 1.00 62.25 188 THR A CA 1
ATOM 1555 C C . THR A 1 188 ? -59.248 8.554 37.698 1.00 62.25 188 THR A C 1
ATOM 1557 O O . THR A 1 188 ? -58.418 8.590 36.789 1.00 62.25 188 THR A O 1
ATOM 1560 N N . LYS A 1 189 ? -59.783 9.669 38.211 1.00 54.56 189 LYS A N 1
ATOM 1561 C CA . LYS A 1 189 ? -59.233 11.005 37.952 1.00 54.56 189 LYS A CA 1
ATOM 1562 C C . LYS A 1 189 ? -57.896 11.095 38.687 1.00 54.56 189 LYS A C 1
ATOM 1564 O O . LYS A 1 189 ? -57.869 11.361 39.882 1.00 54.56 189 LYS A O 1
ATOM 1569 N N . VAL A 1 190 ? -56.795 10.810 37.999 1.00 58.59 190 VAL A N 1
ATOM 1570 C CA . VAL A 1 190 ? -55.463 11.115 38.531 1.00 58.59 190 VAL A CA 1
ATOM 1571 C C . VAL A 1 190 ? -55.335 12.635 38.514 1.00 58.59 190 VAL A C 1
ATOM 1573 O O . VAL A 1 190 ? -55.454 13.243 37.450 1.00 58.59 190 VAL A O 1
ATOM 1576 N N . ALA A 1 191 ? -55.169 13.250 39.685 1.00 57.38 191 ALA A N 1
ATOM 1577 C CA . ALA A 1 191 ? -54.845 14.667 39.769 1.00 57.38 191 ALA A CA 1
ATOM 1578 C C . ALA A 1 191 ? -53.541 14.897 38.998 1.00 57.38 191 ALA A C 1
ATOM 1580 O O . ALA A 1 191 ? -52.558 14.188 39.222 1.00 57.38 191 ALA A O 1
ATOM 1581 N N . ALA A 1 192 ? -53.558 15.835 38.049 1.00 53.47 192 ALA A N 1
ATOM 1582 C CA . ALA A 1 192 ? -52.353 16.212 37.329 1.00 53.47 192 ALA A CA 1
ATOM 1583 C C . ALA A 1 192 ? -51.271 16.591 38.356 1.00 53.47 192 ALA A C 1
ATOM 1585 O O . ALA A 1 192 ? -51.595 17.278 39.331 1.00 53.47 192 ALA A O 1
ATOM 1586 N N . PRO A 1 193 ? -50.014 16.140 38.181 1.00 53.25 193 PRO A N 1
ATOM 1587 C CA . PRO A 1 193 ? -48.938 16.589 39.052 1.00 53.25 193 PRO A CA 1
ATOM 1588 C C . PRO A 1 193 ? -48.883 18.123 39.005 1.00 53.25 193 PRO A C 1
ATOM 1590 O O . PRO A 1 193 ? -49.230 18.695 37.963 1.00 53.25 193 PRO A O 1
ATOM 1593 N N . PRO A 1 194 ? -48.474 18.803 40.094 1.00 50.22 194 PRO A N 1
ATOM 1594 C CA . PRO A 1 194 ? -48.313 20.246 40.073 1.00 50.22 194 PRO A CA 1
ATOM 1595 C C . PRO A 1 194 ? -47.404 20.579 38.898 1.00 50.22 194 PRO A C 1
ATOM 1597 O O . PRO A 1 194 ? -46.261 20.124 38.837 1.00 50.22 194 PRO A O 1
ATOM 1600 N N . CYS A 1 195 ? -47.937 21.308 37.924 1.00 40.84 195 CYS A N 1
ATOM 1601 C CA . CYS A 1 195 ? -47.131 21.884 36.873 1.00 40.84 195 CYS A CA 1
ATOM 1602 C C . CYS A 1 195 ? -46.025 22.691 37.559 1.00 40.84 195 CYS A C 1
ATOM 1604 O O . CYS A 1 195 ? -46.298 23.677 38.245 1.00 40.84 195 CYS A O 1
ATOM 1606 N N . LEU A 1 196 ? -44.769 22.265 37.408 1.00 47.72 196 LEU A N 1
ATOM 1607 C CA . LEU A 1 196 ? -43.657 23.179 37.608 1.00 47.72 196 LEU A CA 1
ATOM 1608 C C . LEU A 1 196 ? -43.910 24.322 36.626 1.00 47.72 196 LEU A C 1
ATOM 1610 O O . LEU A 1 196 ? -43.902 24.123 35.409 1.00 47.72 196 LEU A O 1
ATOM 1614 N N . ARG A 1 197 ? -44.274 25.484 37.172 1.00 43.25 197 ARG A N 1
ATOM 1615 C CA . ARG A 1 197 ? -44.497 26.708 36.409 1.00 43.25 197 ARG A CA 1
ATOM 1616 C C . ARG A 1 197 ? -43.300 26.921 35.482 1.00 43.25 197 ARG A C 1
ATOM 1618 O O . ARG A 1 197 ? -42.174 26.934 35.977 1.00 43.25 197 ARG A O 1
ATOM 1625 N N . PRO A 1 198 ? -43.505 27.154 34.178 1.00 44.03 198 PRO A N 1
ATOM 1626 C CA . PRO A 1 198 ? -42.454 27.674 33.325 1.00 44.03 198 PRO A CA 1
ATOM 1627 C C . PRO A 1 198 ? -42.304 29.174 33.612 1.00 44.03 198 PRO A C 1
ATOM 1629 O O . PRO A 1 198 ? -42.668 30.019 32.799 1.00 44.03 198 PRO A O 1
ATOM 1632 N N . GLU A 1 199 ? -41.796 29.527 34.791 1.00 45.00 199 GLU A N 1
ATOM 1633 C CA . GLU A 1 199 ? -41.221 30.850 35.011 1.00 45.00 199 GLU A CA 1
ATOM 1634 C C . GLU A 1 199 ? -39.753 30.780 34.582 1.00 45.00 199 GLU A C 1
ATOM 1636 O O . GLU A 1 199 ? -38.969 30.025 35.146 1.00 45.00 199 GLU A O 1
ATOM 1641 N N . THR A 1 200 ? -39.412 31.584 33.566 1.00 48.38 200 THR A N 1
ATOM 1642 C CA . THR A 1 200 ? -38.076 31.828 32.975 1.00 48.38 200 THR A CA 1
ATOM 1643 C C . THR A 1 200 ? -37.655 31.042 31.722 1.00 48.38 200 THR A C 1
ATOM 1645 O O . THR A 1 200 ? -36.529 30.582 31.640 1.00 48.38 200 THR A O 1
ATOM 1648 N N . LEU A 1 201 ? -38.468 30.991 30.655 1.00 45.06 201 LEU A N 1
ATOM 1649 C CA . LEU A 1 201 ? -37.934 30.648 29.312 1.00 45.06 201 LEU A CA 1
ATOM 1650 C C . LEU A 1 201 ? -38.500 31.467 28.134 1.00 45.06 201 LEU A C 1
ATOM 1652 O O . LEU A 1 201 ? -38.395 31.069 26.980 1.00 45.06 201 LEU A O 1
ATOM 1656 N N . TRP A 1 202 ? -38.999 32.679 28.402 1.00 41.25 202 TRP A N 1
ATOM 1657 C CA . TRP A 1 202 ? -39.290 33.684 27.368 1.00 41.25 202 TRP A CA 1
ATOM 1658 C C . TRP A 1 202 ? -38.433 34.940 27.542 1.00 41.25 202 TRP A C 1
ATOM 1660 O O . TRP A 1 202 ? -38.950 36.038 27.727 1.00 41.25 202 TRP A O 1
ATOM 1670 N N . ARG A 1 203 ? -37.100 34.805 27.469 1.00 48.03 203 ARG A N 1
ATOM 1671 C CA . ARG A 1 203 ? -36.233 35.936 27.086 1.00 48.03 203 ARG A CA 1
ATOM 1672 C C . ARG A 1 203 ? -34.852 35.509 26.582 1.00 48.03 203 ARG A C 1
ATOM 1674 O O . ARG A 1 203 ? -33.836 35.781 27.204 1.00 48.03 203 ARG A O 1
ATOM 1681 N N . ARG A 1 204 ? -34.798 34.955 25.374 1.00 42.03 204 ARG A N 1
ATOM 1682 C CA . ARG A 1 204 ? -33.712 35.282 24.440 1.00 42.03 204 ARG A CA 1
ATOM 1683 C C . ARG A 1 204 ? -34.250 35.166 23.025 1.00 42.03 204 ARG A C 1
ATOM 1685 O O . ARG A 1 204 ? -34.402 34.081 22.480 1.00 42.03 204 ARG A O 1
ATOM 1692 N N . LYS A 1 205 ? -34.611 36.331 22.482 1.00 44.31 205 LYS A N 1
ATOM 1693 C CA . LYS A 1 205 ? -34.836 36.530 21.055 1.00 44.31 205 LYS A CA 1
ATOM 1694 C C . LYS A 1 205 ? -33.683 35.870 20.300 1.00 44.31 205 LYS A C 1
ATOM 1696 O O . LYS A 1 205 ? -32.522 36.123 20.619 1.00 44.31 205 LYS A O 1
ATOM 1701 N N . MET A 1 206 ? -34.023 35.047 19.317 1.00 38.81 206 MET A N 1
ATOM 1702 C CA . MET A 1 206 ? -33.109 34.708 18.241 1.00 38.81 206 MET A CA 1
ATOM 1703 C C . MET A 1 206 ? -32.612 36.014 17.610 1.00 38.81 206 MET A C 1
ATOM 1705 O O . MET A 1 206 ? -33.402 36.768 17.045 1.00 38.81 206 MET A O 1
ATOM 1709 N N . SER A 1 207 ? -31.315 36.277 17.728 1.00 46.62 207 SER A N 1
ATOM 1710 C CA . SER A 1 207 ? -30.589 37.116 16.779 1.00 46.62 207 SER A CA 1
ATOM 1711 C C . SER A 1 207 ? -29.941 36.168 15.770 1.00 46.62 207 SER A C 1
ATOM 1713 O O . SER A 1 207 ? -29.175 35.301 16.198 1.00 46.62 207 SER A O 1
ATOM 1715 N N . PRO A 1 208 ? -30.209 36.281 14.460 1.00 47.09 208 PRO A N 1
ATOM 1716 C CA . PRO A 1 208 ? -29.448 35.548 13.464 1.00 47.09 208 PRO A CA 1
ATOM 1717 C C . PRO A 1 208 ? -28.124 36.288 13.243 1.00 47.09 208 PRO A C 1
ATOM 1719 O O . PRO A 1 208 ? -28.076 37.302 12.553 1.00 47.09 208 PRO A O 1
ATOM 1722 N N . LEU A 1 209 ? -27.041 35.803 13.853 1.00 42.25 209 LEU A N 1
ATOM 1723 C CA . LEU A 1 209 ? -25.689 36.223 13.483 1.00 42.25 209 LEU A CA 1
ATOM 1724 C C . LEU A 1 209 ? -25.252 35.404 12.265 1.00 42.25 209 LEU A C 1
ATOM 1726 O O . LEU A 1 209 ? -24.673 34.328 12.381 1.00 42.25 209 LEU A O 1
ATOM 1730 N N . TRP A 1 210 ? -25.562 35.930 11.082 1.00 46.00 210 TRP A N 1
ATOM 1731 C CA . TRP A 1 210 ? -24.715 35.726 9.914 1.00 46.00 210 TRP A CA 1
ATOM 1732 C C . TRP A 1 210 ? -23.450 36.559 10.134 1.00 46.00 210 TRP A C 1
ATOM 1734 O O . TRP A 1 210 ? -23.486 37.780 10.001 1.00 46.00 210 TRP A O 1
ATOM 1744 N N . SER A 1 211 ? -22.341 35.912 10.488 1.00 43.28 211 SER A N 1
ATOM 1745 C CA . SER A 1 211 ? -21.021 36.537 10.397 1.00 43.28 211 SER A CA 1
ATOM 1746 C C . SER A 1 211 ? -20.376 36.115 9.089 1.00 43.28 211 SER A C 1
ATOM 1748 O O . SER A 1 211 ? -20.035 34.951 8.887 1.00 43.28 211 SER A O 1
ATOM 1750 N N . ALA A 1 212 ? -20.252 37.097 8.204 1.00 48.56 212 ALA A N 1
ATOM 1751 C CA . ALA A 1 212 ? -19.451 37.046 7.000 1.00 48.56 212 ALA A CA 1
ATOM 1752 C C . ALA A 1 212 ? -17.994 36.670 7.317 1.00 48.56 212 ALA A C 1
ATOM 1754 O O . ALA A 1 212 ? -17.416 37.122 8.306 1.00 48.56 212 ALA A O 1
ATOM 1755 N N . ALA A 1 213 ? -17.407 35.862 6.437 1.00 47.12 213 ALA A N 1
ATOM 1756 C CA . ALA A 1 213 ? -15.973 35.626 6.377 1.00 47.12 213 ALA A CA 1
ATOM 1757 C C . ALA A 1 213 ? -15.241 36.911 5.938 1.00 47.12 213 ALA A C 1
ATOM 1759 O O . ALA A 1 213 ? -15.710 37.569 5.001 1.00 47.12 213 ALA A O 1
ATOM 1760 N N . PRO A 1 214 ? -14.095 37.272 6.541 1.00 60.38 214 PRO A N 1
ATOM 1761 C CA . PRO A 1 214 ? -13.203 38.263 5.964 1.00 60.38 214 PRO A CA 1
ATOM 1762 C C . PRO A 1 214 ? -12.273 37.624 4.924 1.00 60.38 214 PRO A C 1
ATOM 1764 O O . PRO A 1 214 ? -11.862 36.469 5.057 1.00 60.38 214 PRO A O 1
ATOM 1767 N N . ARG A 1 215 ? -11.993 38.414 3.884 1.00 51.34 215 ARG A N 1
ATOM 1768 C CA . ARG A 1 215 ? -10.927 38.205 2.897 1.00 51.34 215 ARG A CA 1
ATOM 1769 C C . ARG A 1 215 ? -9.555 38.420 3.520 1.00 51.34 215 ARG A C 1
ATOM 1771 O O . ARG A 1 215 ? -9.479 39.251 4.452 1.00 51.34 215 ARG A O 1
#

Mean predicted aligned error: 19.45 Å

Sequence (215 aa):
MDRIRLFRFLTTQEEMNEFTAWASSHPEKKLRDWFSNKEVHLWYIPSLCRHFSKIKPLDWDLSPADNNLNETLHPATNCATGIRLSTVEAIETAKPYDLQVWRDRMALDITCVQKNPHNTIKHRLASNGQRMVRRALKYDEDYRIRDKLNDINGQLAELDEEQRVIAAKKKALREEKKQTSGGKKWKTKVAAPPCLRPETLWRRKMSPLWSAAPR

Secondary structure (DSSP, 8-state):
-HHHHHGGG--SHHHHHHHHHHHHT-S-HHHHHHHHHHHH-TTHHHHH-GGG--S-HHHHHHS-TTS-TTTTHHHHHHHHTT----HHHHHHHHHHHHHHHHHHHHHHHHH---S-GGGSHHHHHHHHHHHHHHHHHHHHHHHHHHHHHHHHHHHHHHHHHHHHHHHHHHHHHHHHHHHHTTT------PPPPP-----S-S---------PPP-

Radius of gyration: 38.42 Å; Cα contacts (8 Å, |Δi|>4): 61; chains: 1; bounding box: 97×71×77 Å

Solvent-access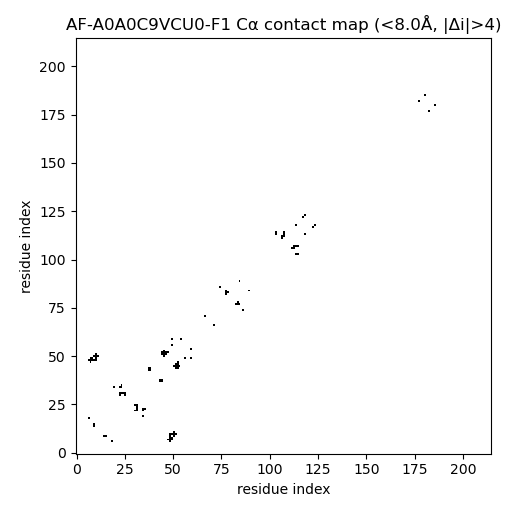ible surface area (backbone atoms only — not comparable to full-atom values): 13003 Å² total; per-residue (Å²): 116,68,68,68,72,48,57,49,71,45,74,46,74,65,55,49,51,53,49,49,54,51,40,66,69,41,90,52,62,70,54,26,56,54,48,54,59,43,65,76,37,74,67,52,56,31,73,57,14,70,65,65,28,89,64,53,70,67,63,53,74,71,46,63,91,81,60,51,75,72,63,68,42,45,64,57,50,25,56,73,73,67,52,72,60,52,73,66,55,48,53,59,67,45,46,65,55,53,53,48,54,51,51,51,49,55,48,21,73,74,67,74,50,60,91,58,77,75,70,38,71,67,44,52,52,51,53,50,50,52,53,51,52,53,52,52,54,49,50,55,51,51,48,55,51,52,53,51,51,50,52,53,51,49,54,49,53,51,52,52,50,51,50,49,53,51,50,52,52,54,49,51,54,49,51,52,49,44,61,76,44,73,77,54,89,75,88,73,86,74,77,74,73,82,73,78,71,87,79,86,80,89,83,77,81,87,74,87,80,82,75,81,82,82,132